Protein AF-A0A257NRJ2-F1 (afdb_monomer)

Solvent-accessible surface area (backbone atoms only — not comparable to full-atom values): 13329 Å² total; per-residue (Å²): 120,68,65,61,56,52,55,53,49,50,55,52,50,52,50,51,51,44,50,75,76,47,45,95,76,44,66,81,82,69,64,66,92,69,77,77,69,76,75,82,76,60,94,66,81,85,79,70,71,82,76,72,94,70,81,93,80,74,100,73,92,78,73,93,80,76,80,76,90,71,95,71,96,73,97,69,97,69,80,68,84,71,80,74,72,66,87,75,60,96,51,66,85,36,51,45,81,43,74,73,66,72,64,83,90,71,58,44,95,64,32,45,37,36,41,34,34,34,63,84,41,93,59,69,45,73,48,46,67,40,70,52,67,39,87,88,76,70,51,69,47,66,39,67,61,21,16,74,73,77,55,87,98,57,89,64,68,79,38,77,42,64,39,46,50,57,36,70,48,80,46,64,47,74,80,47,86,86,75,53,54,63,50,89,53,88,71,53,64,67,48,52,79,83,43,82,77,82,134

Radius of gyration: 27.99 Å; Cα contacts (8 Å, |Δi|>4): 176; chains: 1; bounding box: 45×58×94 Å

Secondary structure (DSSP, 8-state):
-HHHHHHHHHHHHHHHHHHHTTGGG-GGGT----PPPGGGG----TT--------S--S----TT---------------------SPPTTBTTEEEE---TTTTS-GGG-EEEEEE-TT-SS-EE-TT-EEE-TTT--EEE---BBSS--TTSPPPPB--EE-TT-EEEEESS--TTSS-B---TTGGGGGGTS----

Sequence (199 aa):
MHDAFFFIGIFVFIFLLWIATGGPAHPIAFSTPTLAQPGQLGGGSYLTLPRAPFTIGGGNVSLPGSSNGSASSGSSNTVAPSVSFGTPSPYRGLVSLSHYVSGAGGDPSQEEIDLRVNSDASAPVDLTGWTLESDVTGNAMVIPKGSETPTSGIVNSVADITLMPGESAMLISGRSPIGGSFRENKCIGYFSQFQKFTP

Structure (mmCIF, N/CA/C/O backbone):
data_AF-A0A257NRJ2-F1
#
_entry.id   AF-A0A257NRJ2-F1
#
loop_
_atom_site.group_PDB
_atom_site.id
_atom_site.type_symbol
_atom_site.label_atom_id
_atom_site.label_alt_id
_atom_site.label_comp_id
_atom_site.label_asym_id
_atom_site.label_entity_id
_atom_site.label_seq_id
_atom_site.pdbx_PDB_ins_code
_atom_site.Cartn_x
_atom_site.Cartn_y
_atom_site.Cartn_z
_atom_site.occupancy
_atom_site.B_iso_or_equiv
_atom_site.auth_seq_id
_atom_site.auth_comp_id
_atom_site.auth_asym_id
_atom_site.auth_atom_id
_atom_site.pdbx_PDB_model_num
ATOM 1 N N . MET A 1 1 ? -19.150 31.937 50.876 1.00 60.41 1 MET A N 1
ATOM 2 C CA . MET A 1 1 ? -18.339 33.059 50.342 1.00 60.41 1 MET A CA 1
ATOM 3 C C . MET A 1 1 ? -16.840 32.750 50.336 1.00 60.41 1 MET A C 1
ATOM 5 O O . MET A 1 1 ? -16.169 33.253 49.452 1.00 60.41 1 MET A O 1
ATOM 9 N N . HIS A 1 2 ? -16.305 31.923 51.248 1.00 69.50 2 HIS A N 1
ATOM 10 C CA . HIS A 1 2 ? -14.865 31.613 51.304 1.00 69.50 2 HIS A CA 1
ATOM 11 C C . HIS A 1 2 ? -14.323 30.783 50.125 1.00 69.50 2 HIS A C 1
ATOM 13 O O . HIS A 1 2 ? -13.216 31.059 49.673 1.00 69.50 2 HIS A O 1
ATOM 19 N N . ASP A 1 3 ? -15.115 29.875 49.549 1.00 75.06 3 ASP A N 1
ATOM 20 C CA . ASP A 1 3 ? -14.649 29.044 48.424 1.00 75.06 3 ASP A CA 1
ATOM 21 C C . ASP A 1 3 ? -14.396 29.850 47.143 1.00 75.06 3 ASP A C 1
ATOM 23 O O . ASP A 1 3 ? -13.437 29.597 46.420 1.00 75.06 3 ASP A O 1
ATOM 27 N N . ALA A 1 4 ? -15.196 30.889 46.884 1.00 80.88 4 ALA A N 1
ATOM 28 C CA . ALA A 1 4 ? -15.006 31.754 45.719 1.00 80.88 4 ALA A CA 1
ATOM 29 C C . ALA A 1 4 ? -13.670 32.519 45.780 1.00 80.88 4 ALA A C 1
ATOM 31 O O . ALA A 1 4 ? -12.981 32.646 44.769 1.00 80.88 4 ALA A O 1
ATOM 32 N N . PHE A 1 5 ? -13.265 32.972 46.972 1.00 85.88 5 PHE A N 1
ATOM 33 C CA . PHE A 1 5 ? -11.978 33.646 47.167 1.00 85.88 5 PHE A CA 1
ATOM 34 C C . PHE A 1 5 ? -10.788 32.697 46.998 1.00 85.88 5 PHE A C 1
ATOM 36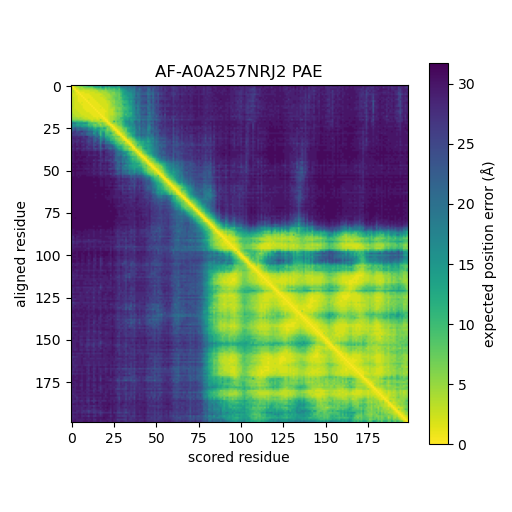 O O . PHE A 1 5 ? -9.742 33.123 46.514 1.00 85.88 5 PHE A O 1
ATOM 43 N N . PHE A 1 6 ? -10.953 31.414 47.329 1.00 87.88 6 PHE A N 1
ATOM 44 C CA . PHE A 1 6 ? -9.928 30.397 47.099 1.00 87.88 6 PHE A CA 1
ATOM 45 C C . PHE A 1 6 ? -9.675 30.166 45.601 1.00 87.88 6 PHE A C 1
ATOM 47 O O . PHE A 1 6 ? -8.529 30.222 45.155 1.00 87.88 6 PHE A O 1
ATOM 54 N N . PHE A 1 7 ? -10.735 29.996 44.802 1.00 89.12 7 PHE A N 1
ATOM 55 C CA . PHE A 1 7 ? -10.597 29.828 43.349 1.00 89.12 7 PHE A CA 1
ATOM 56 C C . PHE A 1 7 ? -10.002 31.065 42.672 1.00 89.12 7 PHE A C 1
ATOM 58 O O . PHE A 1 7 ? -9.108 30.939 41.837 1.00 89.12 7 PHE A O 1
ATOM 65 N N . ILE A 1 8 ? -10.438 32.262 43.069 1.00 91.56 8 ILE A N 1
ATOM 66 C CA . ILE A 1 8 ? -9.864 33.519 42.568 1.00 91.56 8 ILE A CA 1
ATOM 67 C C . ILE A 1 8 ? -8.375 33.612 42.930 1.00 91.56 8 ILE A C 1
ATOM 69 O O . ILE A 1 8 ? -7.563 33.977 42.081 1.00 91.56 8 ILE A O 1
ATOM 73 N N . GLY A 1 9 ? -7.996 33.211 44.147 1.00 93.31 9 GLY A N 1
ATOM 74 C CA . GLY A 1 9 ? -6.598 33.152 44.576 1.00 93.31 9 GLY A CA 1
ATOM 75 C C . GLY A 1 9 ? -5.740 32.225 43.710 1.00 93.31 9 GLY A C 1
ATOM 76 O O . GLY A 1 9 ? -4.641 32.611 43.315 1.00 93.31 9 GLY A O 1
ATOM 77 N N . ILE A 1 10 ? -6.252 31.044 43.346 1.00 93.94 10 ILE A N 1
ATOM 78 C CA . ILE A 1 10 ? -5.555 30.100 42.454 1.00 93.94 10 ILE A CA 1
ATOM 79 C C . ILE A 1 10 ? -5.341 30.699 41.061 1.00 93.94 10 ILE A C 1
ATOM 81 O O . ILE A 1 10 ? -4.234 30.622 40.530 1.00 93.94 10 ILE A O 1
ATOM 85 N N . PHE A 1 11 ? -6.366 31.318 40.470 1.00 92.62 11 PHE A N 1
ATOM 86 C CA . PHE A 1 11 ? -6.238 31.919 39.139 1.00 92.62 11 PHE A CA 1
ATOM 87 C C . PHE A 1 11 ? -5.228 33.068 39.120 1.00 92.62 11 PHE A C 1
ATOM 89 O O . PHE A 1 11 ? -4.410 33.151 38.204 1.00 92.62 11 PHE A O 1
ATOM 96 N N . VAL A 1 12 ? -5.230 33.914 40.154 1.00 93.75 12 VAL A N 1
ATOM 97 C CA . VAL A 1 12 ? -4.240 34.989 40.302 1.00 93.75 12 VAL A CA 1
ATOM 98 C C . VAL A 1 12 ? -2.835 34.413 40.485 1.00 93.75 12 VAL A C 1
ATOM 100 O O . VAL A 1 12 ? -1.893 34.892 39.858 1.00 93.75 12 VAL A O 1
ATOM 103 N N . PHE A 1 13 ? -2.681 33.355 41.283 1.00 93.81 13 PHE A N 1
ATOM 104 C CA . PHE A 1 13 ? -1.389 32.705 41.495 1.00 93.81 13 PHE A CA 1
ATOM 105 C C . PHE A 1 13 ? -0.816 32.105 40.203 1.00 93.81 13 PHE A C 1
ATOM 107 O O . PHE A 1 13 ? 0.344 32.351 39.876 1.00 93.81 13 PHE A O 1
ATOM 114 N N . ILE A 1 14 ? -1.630 31.381 39.428 1.00 91.00 14 ILE A N 1
ATOM 115 C CA . ILE A 1 14 ? -1.219 30.815 38.133 1.00 91.00 14 ILE A CA 1
ATOM 116 C C . ILE A 1 14 ? -0.864 31.928 37.141 1.00 91.00 14 ILE A C 1
ATOM 118 O O . ILE A 1 14 ? 0.134 31.819 36.433 1.00 91.00 14 ILE A O 1
ATOM 122 N N . PHE A 1 15 ? -1.631 33.021 37.115 1.00 87.69 15 PHE A N 1
ATOM 123 C CA . PHE A 1 15 ? -1.352 34.170 36.254 1.00 87.69 15 PHE A CA 1
ATOM 124 C C . PHE A 1 15 ? -0.018 34.849 36.599 1.00 87.69 15 PHE A C 1
ATOM 126 O O . PHE A 1 15 ? 0.767 35.167 35.706 1.00 87.69 15 PHE A O 1
ATOM 133 N N . LEU A 1 16 ? 0.291 35.011 37.888 1.00 90.88 16 LEU A N 1
ATOM 134 C CA . LEU A 1 16 ? 1.578 35.549 38.336 1.00 90.88 16 LEU A CA 1
ATOM 135 C C . LEU A 1 16 ? 2.741 34.602 38.026 1.00 90.88 16 LEU A C 1
ATOM 137 O O . LEU A 1 16 ? 3.802 35.059 37.605 1.00 90.88 16 LEU A O 1
ATOM 141 N N . LEU A 1 17 ? 2.541 33.291 38.179 1.00 88.31 17 LEU A N 1
ATOM 142 C CA . LEU A 1 17 ? 3.542 32.281 37.831 1.00 88.31 17 LEU A CA 1
ATOM 143 C C . LEU A 1 17 ? 3.803 32.267 36.316 1.00 88.31 17 LEU A C 1
ATOM 145 O O . LEU A 1 17 ? 4.953 32.185 35.887 1.00 88.31 17 LEU A O 1
ATOM 149 N N . TRP A 1 18 ? 2.762 32.445 35.501 1.00 83.56 18 TRP A N 1
ATOM 150 C CA . TRP A 1 18 ? 2.869 32.597 34.049 1.00 83.56 18 TRP A CA 1
ATOM 151 C C . TRP A 1 18 ? 3.636 33.869 33.646 1.00 83.56 18 TRP A C 1
ATOM 153 O O . TRP A 1 18 ? 4.509 33.807 32.783 1.00 83.56 18 TRP A O 1
ATOM 163 N N . ILE A 1 19 ? 3.403 35.007 34.313 1.00 84.38 19 ILE A N 1
ATOM 164 C CA . ILE A 1 19 ? 4.193 36.235 34.097 1.00 84.38 19 ILE A CA 1
ATOM 165 C C . ILE A 1 19 ? 5.660 36.020 34.496 1.00 84.38 19 ILE A C 1
ATOM 167 O O . ILE A 1 19 ? 6.559 36.362 33.729 1.00 84.38 19 ILE A O 1
ATOM 171 N N . ALA A 1 20 ? 5.915 35.422 35.663 1.00 82.94 20 ALA A N 1
ATOM 172 C CA . ALA A 1 20 ? 7.268 35.195 36.174 1.00 82.94 20 ALA A CA 1
ATOM 173 C C . ALA A 1 20 ? 8.080 34.208 35.318 1.00 82.94 20 ALA A C 1
ATOM 175 O O . ALA A 1 20 ? 9.300 34.323 35.232 1.00 82.94 20 ALA A O 1
ATOM 176 N N . THR A 1 21 ? 7.411 33.258 34.661 1.00 77.62 21 THR A N 1
ATOM 177 C CA . THR A 1 21 ? 8.043 32.273 33.768 1.00 77.62 21 THR A CA 1
ATOM 178 C C . THR A 1 21 ? 8.180 32.754 32.321 1.00 77.62 21 THR A C 1
ATOM 180 O O . THR A 1 21 ? 8.660 31.993 31.483 1.00 77.62 21 THR A O 1
ATOM 183 N N . GLY A 1 22 ? 7.833 34.014 32.020 1.00 70.50 22 GLY A N 1
ATOM 184 C CA . GLY A 1 22 ? 8.137 34.670 30.740 1.00 70.50 22 GLY A CA 1
ATOM 185 C C . GLY A 1 22 ? 6.943 35.285 30.001 1.00 70.50 22 GLY A C 1
ATOM 186 O O . GLY A 1 22 ? 7.141 35.918 28.964 1.00 70.50 22 GLY A O 1
ATOM 187 N N . GLY A 1 23 ? 5.721 35.148 30.524 1.00 71.81 23 G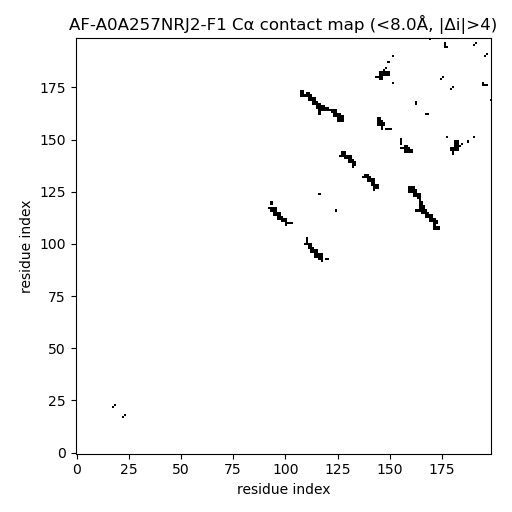LY A N 1
ATOM 188 C CA . GLY A 1 23 ? 4.532 35.865 30.053 1.00 71.81 23 GLY A CA 1
ATOM 189 C C . GLY A 1 23 ? 4.265 35.775 28.534 1.00 71.81 23 GLY A C 1
ATOM 190 O O . GLY A 1 23 ? 4.594 34.771 27.899 1.00 71.81 23 GLY A O 1
ATOM 191 N N . PRO A 1 24 ? 3.675 36.824 27.918 1.00 61.75 24 PRO A N 1
ATOM 192 C CA . PRO A 1 24 ? 3.315 36.850 26.493 1.00 61.75 24 PRO A CA 1
ATOM 193 C C . PRO A 1 24 ? 4.508 37.052 25.542 1.00 61.75 24 PRO A C 1
ATOM 195 O O . PRO A 1 24 ? 4.318 37.092 24.330 1.00 61.75 24 PRO A O 1
ATOM 198 N N . ALA A 1 25 ? 5.730 37.189 26.069 1.00 57.72 25 ALA A N 1
ATOM 199 C CA . ALA A 1 25 ? 6.950 37.368 25.281 1.00 57.72 25 ALA A CA 1
ATOM 200 C C . ALA A 1 25 ? 7.672 36.040 24.974 1.00 57.72 25 ALA A C 1
ATOM 202 O O . ALA A 1 25 ? 8.796 36.050 24.473 1.00 57.72 25 ALA A O 1
ATOM 203 N N . HIS A 1 26 ? 7.040 34.895 25.260 1.00 55.28 26 HIS A N 1
ATOM 204 C CA . HIS A 1 26 ? 7.567 33.574 24.919 1.00 55.28 26 HIS A CA 1
ATOM 205 C C . HIS A 1 26 ? 7.639 33.375 23.386 1.00 55.28 26 HIS A C 1
ATOM 207 O O . HIS A 1 26 ? 6.595 33.378 22.725 1.00 55.28 26 HIS A O 1
ATOM 213 N N . PRO A 1 27 ? 8.833 33.136 22.798 1.00 52.84 27 PRO A N 1
ATOM 214 C CA . PRO A 1 27 ? 9.020 32.948 21.349 1.00 52.84 27 PRO A CA 1
ATOM 215 C C . PRO A 1 27 ? 8.236 31.769 20.749 1.00 52.84 27 PRO A C 1
ATOM 217 O O . PRO A 1 27 ? 8.014 31.716 19.542 1.00 52.84 27 PRO A O 1
ATOM 220 N N . ILE A 1 28 ? 7.784 30.837 21.591 1.00 52.44 28 ILE A N 1
ATOM 221 C CA . ILE A 1 28 ? 6.986 29.661 21.212 1.00 52.44 28 ILE A CA 1
ATOM 222 C C . ILE A 1 28 ? 5.561 29.995 20.738 1.00 52.44 28 ILE A C 1
ATOM 224 O O . ILE A 1 28 ? 4.920 29.144 20.132 1.00 52.44 28 ILE A O 1
ATOM 228 N N . ALA A 1 29 ? 5.069 31.225 20.942 1.00 47.44 29 ALA A N 1
ATOM 229 C CA . ALA A 1 29 ? 3.809 31.683 20.341 1.00 47.44 29 ALA A CA 1
ATOM 230 C C . ALA A 1 29 ? 3.978 32.245 18.911 1.00 47.44 29 ALA A C 1
ATOM 232 O O . ALA A 1 29 ? 2.988 32.404 18.199 1.00 47.44 29 ALA A O 1
ATOM 233 N N . PHE A 1 30 ? 5.216 32.520 18.475 1.00 51.53 30 PHE A N 1
ATOM 234 C CA . PHE A 1 30 ? 5.529 33.061 17.142 1.00 51.53 30 PHE A CA 1
ATOM 235 C C . PHE A 1 30 ? 6.340 32.102 16.259 1.00 51.53 30 PHE A C 1
ATOM 237 O O . PHE A 1 30 ? 6.600 32.414 15.095 1.00 51.53 30 PHE A O 1
ATOM 244 N N . SER A 1 31 ? 6.696 30.915 16.757 1.00 49.50 31 SER A N 1
ATOM 245 C CA . SER A 1 31 ? 7.295 29.851 15.952 1.00 49.50 31 SER A CA 1
ATOM 246 C C . SER A 1 31 ? 6.230 29.164 15.094 1.00 49.50 31 SER A C 1
ATOM 248 O O . SER A 1 31 ? 5.768 28.061 15.385 1.00 49.50 31 SER A O 1
ATOM 250 N N . THR A 1 32 ? 5.834 29.831 14.014 1.00 52.16 32 THR A N 1
ATOM 251 C CA . THR A 1 32 ? 5.335 29.131 12.828 1.00 52.16 32 THR A CA 1
ATOM 252 C C . THR A 1 32 ? 6.449 28.209 12.311 1.00 52.16 32 THR A C 1
ATOM 254 O O . THR A 1 32 ? 7.623 28.569 12.432 1.00 52.16 32 THR A O 1
ATOM 257 N N . PRO A 1 33 ? 6.143 27.016 11.768 1.00 51.78 33 PRO A N 1
ATOM 258 C CA . PRO A 1 33 ? 7.151 26.173 11.137 1.00 51.78 33 PRO A CA 1
ATOM 259 C C . PRO A 1 33 ? 7.692 26.905 9.906 1.00 51.78 33 PRO A C 1
ATOM 261 O O . PRO A 1 33 ? 7.115 26.850 8.822 1.00 51.78 33 PRO A O 1
ATOM 264 N N . THR A 1 34 ? 8.785 27.642 10.077 1.00 55.06 34 THR A N 1
ATOM 265 C CA . THR A 1 34 ? 9.507 28.226 8.958 1.00 55.06 34 THR A CA 1
ATOM 266 C C . THR A 1 34 ? 10.412 27.133 8.408 1.00 55.06 34 THR A C 1
ATOM 268 O O . THR A 1 34 ? 11.304 26.628 9.091 1.00 55.06 34 THR A O 1
ATOM 271 N N . LEU A 1 35 ? 10.166 26.712 7.165 1.00 47.38 35 LEU A N 1
ATOM 272 C CA . LEU A 1 35 ? 11.209 26.020 6.419 1.00 47.38 35 LEU A CA 1
ATOM 273 C C . LEU A 1 35 ? 12.401 26.977 6.366 1.00 47.38 35 LEU A C 1
ATOM 275 O O . LEU A 1 35 ? 12.255 28.118 5.921 1.00 47.38 35 LEU A O 1
ATOM 279 N N . ALA A 1 36 ? 13.551 26.530 6.873 1.00 49.94 36 ALA A N 1
ATOM 280 C CA . ALA A 1 36 ? 14.784 27.297 6.822 1.00 49.94 36 ALA A CA 1
ATOM 281 C C . ALA A 1 36 ? 14.995 27.807 5.392 1.00 49.94 36 ALA A C 1
ATOM 283 O O . ALA A 1 36 ? 14.976 27.029 4.434 1.00 49.94 36 ALA A O 1
ATOM 284 N N . GLN A 1 37 ? 15.158 29.124 5.241 1.00 51.97 37 GLN A N 1
ATOM 285 C CA . GLN A 1 37 ? 15.490 29.685 3.942 1.00 51.97 37 GLN A CA 1
ATOM 286 C C . GLN A 1 37 ? 16.816 29.074 3.472 1.00 51.97 37 GLN A C 1
ATOM 288 O O . GLN A 1 37 ? 17.750 28.954 4.272 1.00 51.97 37 GLN A O 1
ATOM 293 N N . PRO A 1 38 ? 16.945 28.719 2.186 1.00 47.56 38 PRO A N 1
ATOM 294 C CA . PRO A 1 38 ? 18.025 27.845 1.730 1.00 47.56 38 PRO A CA 1
ATOM 295 C C . PRO A 1 38 ? 19.449 28.444 1.826 1.00 47.56 38 PRO A C 1
ATOM 297 O O . PRO A 1 38 ? 20.448 27.769 1.581 1.00 47.56 38 PRO A O 1
ATOM 300 N N . GLY A 1 39 ? 19.571 29.720 2.205 1.00 49.47 39 GLY A N 1
ATOM 301 C CA . GLY A 1 39 ? 20.829 30.467 2.204 1.00 49.47 39 GLY A CA 1
ATOM 302 C C . GLY A 1 39 ? 21.864 30.060 3.260 1.00 49.47 39 GLY A C 1
ATOM 303 O O . GLY A 1 39 ? 23.029 30.410 3.095 1.00 49.47 39 GLY A O 1
ATOM 304 N N . GLN A 1 40 ? 21.498 29.327 4.321 1.00 48.56 40 GLN A N 1
ATOM 305 C CA . GLN A 1 40 ? 22.445 28.963 5.394 1.00 48.56 40 GLN A CA 1
ATOM 306 C C . GLN A 1 40 ? 23.153 27.606 5.221 1.00 48.56 40 GLN A C 1
ATOM 308 O O . GLN A 1 40 ? 24.002 27.269 6.041 1.00 48.56 40 GLN A O 1
ATOM 313 N N . LEU A 1 41 ? 22.885 26.854 4.146 1.00 47.66 41 LEU A N 1
ATOM 314 C CA . LEU A 1 41 ? 23.525 25.550 3.876 1.00 47.66 41 LEU A CA 1
ATOM 315 C C . LEU A 1 41 ? 24.626 25.590 2.797 1.00 47.66 41 LEU A C 1
ATOM 317 O O . LEU A 1 41 ? 25.027 24.553 2.279 1.00 47.66 41 LEU A O 1
ATOM 321 N N . GLY A 1 42 ? 25.163 26.776 2.497 1.00 47.84 42 GLY A N 1
ATOM 322 C CA . GLY A 1 42 ? 26.198 26.952 1.476 1.00 47.84 42 GLY A CA 1
ATOM 323 C C . GLY A 1 42 ? 25.579 27.027 0.080 1.00 47.84 42 GLY A C 1
ATOM 324 O O . GLY A 1 42 ? 24.861 26.129 -0.349 1.00 47.84 42 GLY A O 1
ATOM 325 N N . GLY A 1 43 ? 25.804 28.148 -0.607 1.00 48.84 43 GLY A N 1
ATOM 326 C CA . GLY A 1 43 ? 25.142 28.510 -1.864 1.00 48.84 43 GLY A CA 1
ATOM 327 C C . GLY A 1 43 ? 25.375 27.522 -3.011 1.00 48.84 43 GLY A C 1
ATOM 328 O O . GLY A 1 43 ? 26.259 27.724 -3.838 1.00 48.84 43 GLY A O 1
ATOM 329 N N . GLY A 1 44 ? 24.545 26.483 -3.076 1.00 48.19 44 GLY A N 1
ATOM 330 C CA . GLY A 1 44 ? 24.446 25.537 -4.181 1.00 48.19 44 GLY A CA 1
ATOM 331 C C . GLY A 1 44 ? 23.162 25.749 -4.983 1.00 48.19 44 GLY A C 1
ATOM 332 O O . GLY A 1 44 ? 22.135 26.174 -4.466 1.00 48.19 44 GLY A O 1
ATOM 333 N N . SER A 1 45 ? 23.208 25.449 -6.274 1.00 51.59 45 SER A N 1
ATOM 334 C CA . SER A 1 45 ? 22.115 25.579 -7.244 1.00 51.59 45 SER A CA 1
ATOM 335 C C . SER A 1 45 ? 21.055 24.467 -7.124 1.00 51.59 45 SER A C 1
ATOM 337 O O . SER A 1 45 ? 20.726 23.803 -8.107 1.00 51.59 45 SER A O 1
ATOM 339 N N . TYR A 1 46 ? 20.508 24.241 -5.925 1.00 47.91 46 TYR A N 1
ATOM 340 C CA . TYR A 1 46 ? 19.526 23.174 -5.650 1.00 47.91 46 TYR A CA 1
ATOM 341 C C . TYR A 1 46 ? 18.088 23.503 -6.100 1.00 47.91 46 TYR A C 1
ATOM 343 O O . TYR A 1 46 ? 17.202 22.668 -5.964 1.00 47.91 46 TYR A O 1
ATOM 351 N N . LEU A 1 47 ? 17.842 24.683 -6.684 1.00 43.50 47 LEU A N 1
ATOM 352 C CA . LEU A 1 47 ? 16.564 25.040 -7.324 1.00 43.50 47 LEU A CA 1
ATOM 353 C C . LEU A 1 47 ? 16.721 25.319 -8.823 1.00 43.50 47 LEU A C 1
ATOM 355 O O . LEU A 1 47 ? 16.091 26.220 -9.377 1.00 43.50 47 LEU A O 1
ATOM 359 N N . THR A 1 48 ? 17.553 24.533 -9.506 1.00 45.66 48 THR A N 1
ATOM 360 C CA . THR A 1 48 ? 17.516 24.491 -10.972 1.00 45.66 48 THR A CA 1
ATOM 361 C C . THR A 1 48 ? 16.409 23.524 -11.382 1.00 45.66 48 THR A C 1
ATOM 363 O O . THR A 1 48 ? 16.648 22.346 -11.624 1.00 45.66 48 THR A O 1
ATOM 366 N N . LEU A 1 49 ? 15.168 24.012 -11.386 1.00 49.25 49 LEU A N 1
ATOM 367 C CA . LEU A 1 49 ? 14.037 23.266 -11.936 1.00 49.25 49 LEU A CA 1
ATOM 368 C C . LEU A 1 49 ? 14.298 23.040 -13.437 1.00 49.25 49 LEU A C 1
ATOM 370 O O . LEU A 1 49 ? 14.612 24.014 -14.135 1.00 49.25 49 LEU A O 1
ATOM 374 N N . PRO A 1 50 ? 14.177 21.806 -13.959 1.00 42.62 50 PRO A N 1
ATOM 375 C CA . PRO A 1 50 ? 14.283 21.558 -15.388 1.00 42.62 50 PRO A CA 1
ATOM 376 C C . PRO A 1 50 ? 13.248 22.417 -16.115 1.00 42.62 50 PRO A C 1
ATOM 378 O O . PRO A 1 50 ? 12.042 22.271 -15.914 1.00 42.62 50 PRO A O 1
ATOM 381 N N . ARG A 1 51 ? 13.705 23.347 -16.958 1.00 46.34 51 ARG A N 1
ATOM 382 C CA . ARG A 1 51 ? 12.812 24.022 -17.900 1.00 46.34 51 ARG A CA 1
ATOM 383 C C . ARG A 1 51 ? 12.428 22.998 -18.954 1.00 46.34 51 ARG A C 1
ATOM 385 O O . ARG A 1 51 ? 13.261 22.614 -19.771 1.00 46.34 51 ARG A O 1
ATOM 392 N N . ALA A 1 52 ? 11.179 22.551 -18.915 1.00 46.81 52 ALA A N 1
ATOM 393 C CA . ALA A 1 52 ? 10.630 21.727 -19.974 1.00 46.81 52 ALA A CA 1
ATOM 394 C C . ALA A 1 52 ? 10.728 22.485 -21.318 1.00 46.81 52 ALA A C 1
ATOM 396 O O . ALA A 1 52 ? 10.479 23.696 -21.350 1.00 46.81 52 ALA A O 1
ATOM 397 N N . PRO A 1 53 ? 11.110 21.825 -22.424 1.00 45.16 53 PRO A N 1
ATOM 398 C CA . PRO A 1 53 ? 11.336 22.475 -23.708 1.00 45.16 53 PRO A CA 1
ATOM 399 C C . PRO A 1 53 ? 9.999 22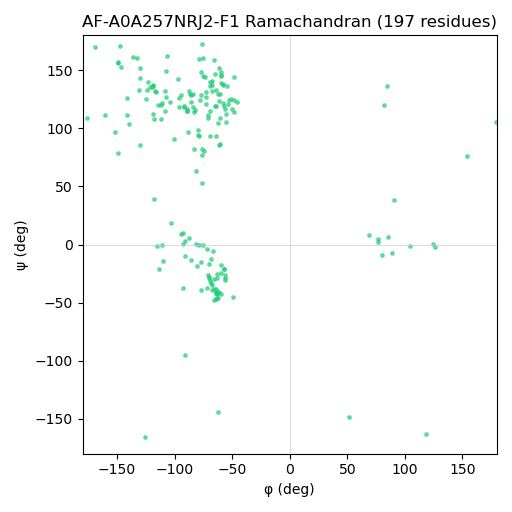.682 -24.428 1.00 45.16 53 PRO A C 1
ATOM 401 O O . PRO A 1 53 ? 9.754 22.098 -25.478 1.00 45.16 53 PRO A O 1
ATOM 404 N N . PHE A 1 54 ? 9.099 23.484 -23.863 1.00 51.34 54 PHE A N 1
ATOM 405 C CA . PHE A 1 54 ? 7.829 23.797 -24.512 1.00 51.34 54 PHE A CA 1
ATOM 406 C C . PHE A 1 54 ? 7.744 25.293 -24.771 1.00 51.34 54 PHE A C 1
ATOM 408 O O . PHE A 1 54 ? 7.679 26.113 -23.856 1.00 51.34 54 PHE A O 1
ATOM 415 N N . THR A 1 55 ? 7.775 25.637 -26.056 1.00 38.31 55 THR A N 1
ATOM 416 C CA . THR A 1 55 ? 7.484 26.984 -26.533 1.00 38.31 55 THR A CA 1
ATOM 417 C C . THR A 1 55 ? 5.977 27.218 -26.407 1.00 38.31 55 THR A C 1
ATOM 419 O O . THR A 1 55 ? 5.169 26.403 -26.854 1.00 38.31 55 THR A O 1
ATOM 422 N N . ILE A 1 56 ? 5.578 28.307 -25.753 1.00 43.25 56 ILE A N 1
ATOM 423 C CA . ILE A 1 56 ? 4.174 28.715 -25.658 1.00 43.25 56 ILE A CA 1
ATOM 424 C C . ILE A 1 56 ? 3.825 29.402 -26.981 1.00 43.25 56 ILE A C 1
ATOM 426 O O . ILE A 1 56 ? 4.170 30.562 -27.188 1.00 43.25 56 ILE A O 1
ATOM 430 N N . GLY A 1 57 ? 3.184 28.670 -27.894 1.00 42.50 57 GLY A N 1
ATOM 431 C CA . GLY A 1 57 ? 2.719 29.219 -29.170 1.00 42.50 57 GLY A CA 1
ATOM 432 C C . GLY A 1 57 ? 2.601 28.173 -30.274 1.00 42.50 57 GLY A C 1
ATOM 433 O O . GLY A 1 57 ? 3.441 28.114 -31.163 1.00 42.50 57 GLY A O 1
ATOM 434 N N . GLY A 1 58 ? 1.557 27.348 -30.227 1.00 36.28 58 GLY A N 1
ATOM 435 C CA . GLY A 1 58 ? 1.239 26.383 -31.281 1.00 36.28 58 GLY A CA 1
ATOM 436 C C . GLY A 1 58 ? 0.003 25.579 -30.903 1.00 36.28 58 GLY A C 1
ATOM 437 O O . GLY A 1 58 ? 0.045 24.767 -29.984 1.00 36.28 58 GLY A O 1
ATOM 438 N N . GLY A 1 59 ? -1.127 25.880 -31.542 1.00 44.34 59 GLY A N 1
ATOM 439 C CA . GLY A 1 59 ? -2.425 25.284 -31.243 1.00 44.34 59 GLY A CA 1
ATOM 440 C C . GLY A 1 59 ? -2.552 23.864 -31.781 1.00 44.34 59 GLY A C 1
ATOM 441 O O . GLY A 1 59 ? -3.131 23.674 -32.842 1.00 44.34 59 GLY A O 1
ATOM 442 N N . ASN A 1 60 ? -2.035 22.882 -31.043 1.00 42.47 60 ASN A N 1
ATOM 443 C CA . ASN A 1 60 ? -2.377 21.465 -31.169 1.00 42.47 60 ASN A CA 1
ATOM 444 C C . ASN A 1 60 ? -1.656 20.649 -30.086 1.00 42.47 60 ASN A C 1
ATOM 446 O O . ASN A 1 60 ? -0.447 20.446 -30.129 1.00 42.47 60 ASN A O 1
ATOM 450 N N . VAL A 1 6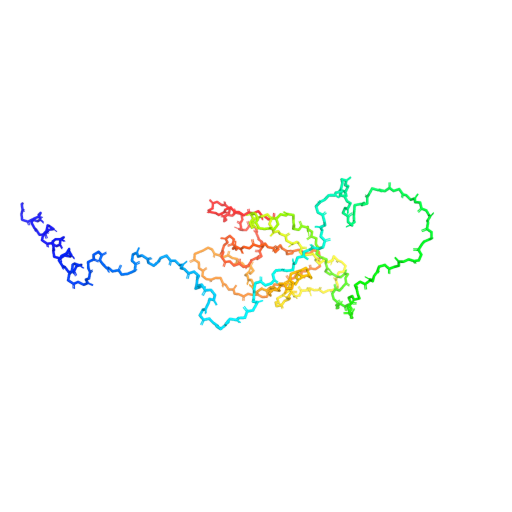1 ? -2.431 20.160 -29.117 1.00 46.97 61 VAL A N 1
ATOM 451 C CA . VAL A 1 61 ? -1.971 19.226 -28.085 1.00 46.97 61 VAL A CA 1
ATOM 452 C C . VAL A 1 61 ? -2.176 17.808 -28.611 1.00 46.97 61 VAL A C 1
ATOM 454 O O . VAL A 1 61 ? -3.310 17.378 -28.803 1.00 46.97 61 VAL A O 1
ATOM 457 N N . SER A 1 62 ? -1.091 17.072 -28.831 1.00 48.56 62 SER A N 1
ATOM 458 C CA . SER A 1 62 ? -1.134 15.626 -29.066 1.00 48.56 62 SER A CA 1
ATOM 459 C C . SER A 1 62 ? -0.360 14.921 -27.957 1.00 48.56 62 SER A C 1
ATOM 461 O O . SER A 1 62 ? 0.866 15.010 -27.907 1.00 48.56 62 SER A O 1
ATOM 463 N N . LEU A 1 63 ? -1.082 14.241 -27.061 1.00 44.66 63 LEU A N 1
ATOM 464 C CA . LEU A 1 63 ? -0.484 13.349 -26.069 1.00 44.66 63 LEU A CA 1
ATOM 465 C C . LEU A 1 63 ? 0.093 12.110 -26.776 1.00 44.66 63 LEU A C 1
ATOM 467 O O . LEU A 1 63 ? -0.595 11.529 -27.624 1.00 44.66 63 LEU A O 1
ATOM 471 N N . PRO A 1 64 ? 1.299 11.645 -26.412 1.00 41.03 64 PRO A N 1
ATOM 472 C CA . PRO A 1 64 ? 1.777 10.346 -26.854 1.00 41.03 64 PRO A CA 1
ATOM 473 C C . PRO A 1 64 ? 0.960 9.266 -26.129 1.00 41.03 64 PRO A C 1
ATOM 475 O O . PRO A 1 64 ? 1.056 9.127 -24.915 1.00 41.03 64 PRO A O 1
ATOM 478 N N . GLY A 1 65 ? 0.119 8.537 -26.872 1.00 47.34 65 GLY A N 1
ATOM 479 C CA . GLY A 1 65 ? -0.646 7.395 -26.349 1.00 47.34 65 GLY A CA 1
ATOM 480 C C . GLY A 1 65 ? -2.169 7.438 -26.518 1.00 47.34 65 GLY A C 1
ATOM 481 O O . GLY A 1 65 ? -2.828 6.483 -26.121 1.00 47.34 65 GLY A O 1
ATOM 482 N N . SER A 1 66 ? -2.759 8.475 -27.125 1.00 41.19 66 SER A N 1
ATOM 483 C CA . SER A 1 66 ? -4.203 8.458 -27.420 1.00 41.19 66 SER A CA 1
ATOM 484 C C . SER A 1 66 ? -4.493 7.627 -28.674 1.00 41.19 66 SER A C 1
ATOM 486 O O . SER A 1 66 ? -4.396 8.108 -29.804 1.00 41.19 66 SER A O 1
ATOM 488 N N . SER A 1 67 ? -4.812 6.347 -28.483 1.00 41.56 67 SER A N 1
ATOM 489 C CA . SER A 1 67 ? -5.285 5.468 -29.548 1.00 41.56 67 SER A CA 1
ATOM 490 C C . SER A 1 67 ? -6.768 5.725 -29.832 1.00 41.56 67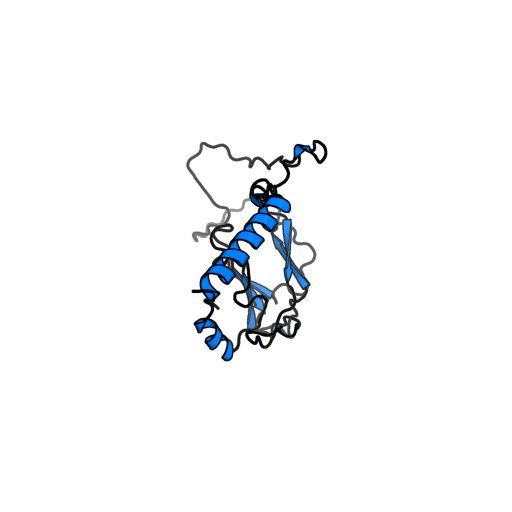 SER A C 1
ATOM 492 O O . SER A 1 67 ? -7.634 5.094 -29.229 1.00 41.56 67 SER A O 1
ATOM 494 N N . ASN A 1 68 ? -7.074 6.588 -30.801 1.00 41.81 68 ASN A N 1
ATOM 495 C CA . ASN A 1 68 ? -8.282 6.383 -31.596 1.00 41.81 68 ASN A CA 1
ATOM 496 C C . ASN A 1 68 ? -7.933 5.376 -32.688 1.00 41.81 68 ASN A C 1
ATOM 498 O O . ASN A 1 68 ? -7.080 5.630 -33.539 1.00 41.81 68 ASN A O 1
ATOM 502 N N . GLY A 1 69 ? -8.558 4.203 -32.609 1.00 48.47 69 GLY A N 1
ATOM 503 C CA . GLY A 1 69 ? -8.360 3.122 -33.559 1.00 48.47 69 GLY A CA 1
ATOM 504 C C . GLY A 1 69 ? -8.584 3.593 -34.991 1.00 48.47 69 GLY A C 1
ATOM 505 O O . GLY A 1 69 ? -9.666 4.051 -35.345 1.00 48.47 69 GLY A O 1
ATOM 506 N N . SER A 1 70 ? -7.554 3.455 -35.816 1.00 33.59 70 SER A N 1
ATOM 507 C CA . SER A 1 70 ? -7.653 3.325 -37.267 1.00 33.59 70 SER A CA 1
ATOM 508 C C . SER A 1 70 ? -6.353 2.704 -37.755 1.00 33.59 70 SER A C 1
ATOM 510 O O . SER A 1 70 ? -5.279 3.289 -37.650 1.00 33.59 70 SER A O 1
ATOM 512 N N . ALA A 1 71 ? -6.456 1.465 -38.226 1.00 44.91 71 ALA A N 1
ATOM 513 C CA . ALA A 1 71 ? -5.363 0.768 -38.871 1.00 44.91 71 ALA A CA 1
ATOM 514 C C . ALA A 1 71 ? -4.996 1.499 -40.169 1.00 44.91 71 ALA A C 1
ATOM 516 O O . ALA A 1 71 ? -5.809 1.586 -41.087 1.00 44.91 71 ALA A O 1
ATOM 517 N N . SER A 1 72 ? -3.758 1.977 -40.270 1.00 32.00 72 SER A N 1
ATOM 518 C CA . SER A 1 72 ? -3.145 2.275 -41.560 1.00 32.00 72 SER A CA 1
ATOM 519 C C . SER A 1 72 ? -1.678 1.873 -41.534 1.00 32.00 72 SER A C 1
ATOM 521 O O . SER A 1 72 ? -0.854 2.456 -40.832 1.00 32.00 72 SER A O 1
ATOM 523 N N . SER A 1 73 ? -1.389 0.838 -42.312 1.00 45.84 73 SER A N 1
ATOM 524 C CA . SER A 1 73 ? -0.073 0.374 -42.725 1.00 45.84 73 SER A CA 1
ATOM 525 C C . SER A 1 73 ? 0.789 1.528 -43.243 1.00 45.84 73 SER A C 1
ATOM 527 O O . SER A 1 73 ? 0.504 2.093 -44.297 1.00 45.84 73 SER A O 1
ATOM 529 N N . GLY A 1 74 ? 1.860 1.843 -42.518 1.00 32.22 74 GLY A N 1
ATOM 530 C CA . GLY A 1 74 ? 2.855 2.833 -42.910 1.00 32.22 74 GLY A CA 1
ATOM 531 C C . GLY A 1 74 ? 4.203 2.484 -42.297 1.00 32.22 74 GLY A C 1
ATOM 532 O O . GLY A 1 74 ? 4.461 2.774 -41.134 1.00 32.22 74 GLY A O 1
ATOM 533 N N . SER A 1 75 ? 5.046 1.821 -43.084 1.00 47.31 75 SER A N 1
ATOM 534 C CA . SER A 1 75 ? 6.449 1.566 -42.768 1.00 47.31 75 SER A CA 1
ATOM 535 C C . SER A 1 75 ? 7.189 2.896 -42.595 1.00 47.31 75 SER A C 1
ATOM 537 O O . SER A 1 75 ? 7.450 3.582 -43.579 1.00 47.31 75 SER A O 1
ATOM 539 N N . SER A 1 76 ? 7.557 3.241 -41.361 1.00 35.22 76 SER A N 1
ATOM 540 C CA . SER A 1 76 ? 8.562 4.266 -41.076 1.00 35.22 76 SER A CA 1
ATOM 541 C C . SER A 1 76 ? 9.442 3.801 -39.921 1.00 35.22 76 SER A C 1
ATOM 543 O O . SER A 1 76 ? 9.044 3.805 -38.757 1.00 35.22 76 SER A O 1
ATOM 545 N N . ASN A 1 77 ? 10.647 3.366 -40.283 1.00 43.09 77 ASN A N 1
ATOM 546 C CA . ASN A 1 77 ? 11.757 3.065 -39.390 1.00 43.09 77 ASN A CA 1
ATOM 547 C C . ASN A 1 77 ? 12.185 4.323 -38.621 1.00 43.09 77 ASN A C 1
ATOM 549 O O . ASN A 1 77 ? 13.130 4.992 -39.021 1.00 43.09 77 ASN A O 1
ATOM 553 N N . THR A 1 78 ? 11.538 4.616 -37.499 1.00 36.22 78 THR A N 1
ATOM 554 C CA . THR A 1 78 ? 12.129 5.393 -36.399 1.00 36.22 78 THR A CA 1
ATOM 555 C C . THR A 1 78 ? 11.503 4.909 -35.100 1.00 36.22 78 THR A C 1
ATOM 557 O O . THR A 1 78 ? 10.573 5.509 -34.563 1.00 36.22 78 THR A O 1
ATOM 560 N N . VAL A 1 79 ? 11.993 3.762 -34.635 1.00 40.06 79 VAL A N 1
ATOM 561 C CA . VAL A 1 79 ? 11.740 3.247 -33.291 1.00 40.06 79 VAL A CA 1
ATOM 562 C C . VAL A 1 79 ? 12.331 4.276 -32.325 1.00 40.06 79 VAL A C 1
ATOM 564 O O . VAL A 1 79 ? 13.550 4.399 -32.217 1.00 40.06 79 VAL A O 1
ATOM 567 N N . ALA A 1 80 ? 11.467 5.069 -31.683 1.00 44.62 80 ALA A N 1
ATOM 568 C CA . ALA A 1 80 ? 11.826 5.806 -30.473 1.00 44.62 80 ALA A CA 1
ATOM 569 C C . ALA A 1 80 ? 12.524 4.830 -29.514 1.00 44.62 80 ALA A C 1
ATOM 571 O O . ALA A 1 80 ? 12.138 3.657 -29.513 1.00 44.62 80 ALA A O 1
ATOM 572 N N . PRO A 1 81 ? 13.544 5.251 -28.742 1.00 40.59 81 PRO A N 1
ATOM 573 C CA . PRO A 1 81 ? 14.292 4.324 -27.912 1.00 40.59 81 PRO A CA 1
ATOM 574 C C . PRO A 1 81 ? 13.294 3.602 -27.014 1.00 40.59 81 PRO A C 1
ATOM 576 O O . PRO A 1 81 ? 12.641 4.212 -26.169 1.00 40.59 81 PRO A O 1
ATOM 579 N N . SER A 1 82 ? 13.137 2.301 -27.255 1.00 42.16 82 SER A N 1
ATOM 580 C CA . SER A 1 82 ? 12.521 1.403 -26.301 1.00 42.16 82 SER A CA 1
ATOM 581 C C . SER A 1 82 ? 13.243 1.668 -24.993 1.00 42.16 82 SER A C 1
ATOM 583 O O . SER A 1 82 ? 14.464 1.486 -24.939 1.00 42.16 82 SER A O 1
ATOM 585 N N . VAL A 1 83 ? 12.529 2.147 -23.977 1.00 48.06 83 VAL A N 1
ATOM 586 C CA . VAL A 1 83 ? 13.060 2.152 -22.619 1.00 48.06 83 VAL A CA 1
ATOM 587 C C . VAL A 1 83 ? 13.433 0.701 -22.364 1.00 48.06 83 VAL A C 1
ATOM 589 O O . VAL A 1 83 ? 12.568 -0.174 -22.306 1.00 48.06 83 VAL A O 1
ATOM 592 N N . SER A 1 84 ? 14.733 0.414 -22.393 1.00 46.69 84 SER A N 1
ATOM 593 C CA . SER A 1 84 ? 15.238 -0.924 -22.159 1.00 46.69 84 SER A CA 1
ATOM 594 C C . SER A 1 84 ? 15.106 -1.138 -20.665 1.00 46.69 84 SER A C 1
ATOM 596 O O . SER A 1 84 ? 16.073 -0.971 -19.926 1.00 46.69 84 SER A O 1
ATOM 598 N N . PHE A 1 85 ? 13.896 -1.484 -20.218 1.00 55.78 85 PHE A N 1
ATOM 599 C CA . PHE A 1 85 ? 13.730 -2.208 -18.969 1.00 55.78 85 PHE A CA 1
ATOM 600 C C . PHE A 1 85 ? 14.773 -3.323 -19.025 1.00 55.78 85 PHE A C 1
ATOM 602 O O . PHE A 1 85 ? 14.852 -4.016 -20.041 1.00 55.78 85 PHE A O 1
ATOM 609 N N . GLY A 1 86 ? 15.667 -3.377 -18.038 1.00 64.00 86 GLY A N 1
ATOM 610 C CA . GLY A 1 86 ? 16.775 -4.328 -18.022 1.00 64.00 86 GLY A CA 1
ATOM 611 C C . GLY A 1 86 ? 16.275 -5.773 -17.979 1.00 64.00 86 GLY A C 1
ATOM 612 O O . GLY A 1 86 ? 15.249 -6.132 -18.552 1.00 64.00 86 GLY A O 1
ATOM 613 N N . THR A 1 87 ? 16.973 -6.649 -17.268 1.00 68.50 87 THR A N 1
ATOM 614 C CA . THR A 1 87 ? 16.450 -8.003 -17.066 1.00 68.50 87 THR A CA 1
ATOM 615 C C . THR A 1 87 ? 15.069 -7.914 -16.399 1.00 68.50 87 THR A C 1
ATOM 617 O O . THR A 1 87 ? 14.969 -7.344 -15.310 1.00 68.50 87 THR A O 1
ATOM 620 N N . PRO A 1 88 ? 13.995 -8.414 -17.041 1.00 69.31 88 PRO A N 1
ATOM 621 C CA . PRO A 1 88 ? 12.657 -8.323 -16.480 1.00 69.31 88 PRO A CA 1
ATOM 622 C C . PRO A 1 88 ? 12.588 -9.028 -15.125 1.00 69.31 88 PRO A C 1
ATOM 624 O O . PRO A 1 88 ? 13.257 -10.041 -14.910 1.00 69.31 88 PRO A O 1
ATOM 627 N N . SER A 1 89 ? 11.775 -8.491 -14.213 1.00 75.94 89 SER A N 1
ATOM 628 C CA . SER A 1 89 ? 11.620 -9.084 -12.886 1.00 75.94 89 SER A CA 1
ATOM 629 C C . SER A 1 89 ? 11.054 -10.509 -12.986 1.00 75.94 89 SER A C 1
ATOM 631 O O . SER A 1 89 ? 10.278 -10.801 -13.904 1.00 75.94 89 SER A O 1
ATOM 633 N N . PRO A 1 90 ? 11.368 -11.397 -12.024 1.00 82.00 90 PRO A N 1
ATOM 634 C CA . PRO A 1 90 ? 10.764 -12.730 -11.949 1.00 82.00 90 PRO A CA 1
ATOM 635 C C . PRO A 1 90 ? 9.229 -12.705 -11.867 1.00 82.00 90 PRO A C 1
ATOM 637 O O . PRO A 1 90 ? 8.575 -13.684 -12.207 1.00 82.00 90 PRO A O 1
ATOM 640 N N . TYR A 1 91 ? 8.657 -11.575 -11.441 1.00 83.12 91 TYR A N 1
ATOM 641 C CA . TYR A 1 91 ? 7.217 -11.357 -11.305 1.00 83.12 91 TYR A CA 1
ATOM 642 C C . TYR A 1 91 ? 6.562 -10.772 -12.565 1.00 83.12 91 TYR A C 1
ATOM 644 O O . TYR A 1 91 ? 5.361 -10.489 -12.566 1.00 83.12 91 TYR A O 1
ATOM 652 N N . ARG A 1 92 ? 7.317 -10.583 -13.656 1.00 81.50 92 ARG A N 1
ATOM 653 C CA . ARG A 1 92 ? 6.779 -10.043 -14.908 1.00 81.50 92 ARG A CA 1
ATOM 654 C C . ARG A 1 92 ? 5.691 -10.958 -15.469 1.00 81.50 92 ARG A C 1
ATOM 656 O O . ARG A 1 92 ? 5.932 -12.127 -15.742 1.00 81.50 92 ARG A O 1
ATOM 663 N N . GLY A 1 93 ? 4.503 -10.395 -15.688 1.00 79.75 93 GLY A N 1
ATOM 664 C CA . GLY A 1 93 ? 3.331 -11.136 -16.171 1.00 79.75 93 GLY A CA 1
ATOM 665 C C . GLY A 1 93 ? 2.592 -11.926 -15.083 1.00 79.75 93 GLY A C 1
ATOM 666 O O . GLY A 1 93 ? 1.488 -12.402 -15.338 1.00 79.75 93 GLY A O 1
ATOM 667 N N . LEU A 1 94 ? 3.163 -12.020 -13.876 1.00 85.38 94 LEU A N 1
ATOM 668 C CA . LEU A 1 94 ? 2.502 -12.562 -12.688 1.00 85.38 94 LEU A CA 1
ATOM 669 C C . LEU A 1 94 ? 1.837 -11.460 -11.868 1.00 85.38 94 LEU A C 1
ATOM 671 O O . LEU A 1 94 ? 0.751 -11.675 -11.350 1.00 85.38 94 LEU A O 1
ATOM 675 N N . VAL A 1 95 ? 2.464 -10.287 -11.769 1.00 88.06 95 VAL A N 1
ATOM 676 C CA . VAL A 1 95 ? 1.889 -9.115 -11.100 1.00 88.06 95 VAL A CA 1
ATOM 677 C C . VAL A 1 95 ? 1.701 -7.996 -12.110 1.00 88.06 95 VAL A C 1
ATOM 679 O O . VAL A 1 95 ? 2.607 -7.683 -12.886 1.00 88.06 95 VAL A O 1
ATOM 682 N N . SER A 1 96 ? 0.515 -7.398 -12.101 1.00 87.50 96 SER A N 1
ATOM 683 C CA . SER A 1 96 ? 0.174 -6.230 -12.906 1.00 87.50 96 SER A CA 1
ATOM 684 C C . SER A 1 96 ? -0.194 -5.067 -12.000 1.00 87.50 96 SER A C 1
ATOM 686 O O . SER A 1 96 ? -0.959 -5.251 -11.055 1.00 87.50 96 SER A O 1
ATOM 688 N N . LEU A 1 97 ? 0.301 -3.876 -12.331 1.00 84.62 97 LEU A N 1
ATOM 689 C CA . LEU A 1 97 ? -0.279 -2.638 -11.830 1.00 84.62 97 LEU A CA 1
ATOM 690 C C . LEU A 1 97 ? -1.432 -2.242 -12.749 1.00 84.62 97 LEU A C 1
ATOM 692 O O . LEU A 1 97 ? -1.244 -2.074 -13.956 1.00 84.62 97 LEU A O 1
ATOM 696 N N . SER A 1 98 ? -2.612 -2.105 -12.168 1.00 70.06 98 SER A N 1
ATOM 697 C CA . SER A 1 98 ? -3.757 -1.431 -12.759 1.00 70.06 98 SER A CA 1
ATOM 698 C C . SER A 1 98 ? -3.955 -0.085 -12.065 1.00 70.06 98 SER A C 1
ATOM 700 O O . SER A 1 98 ? -3.447 0.14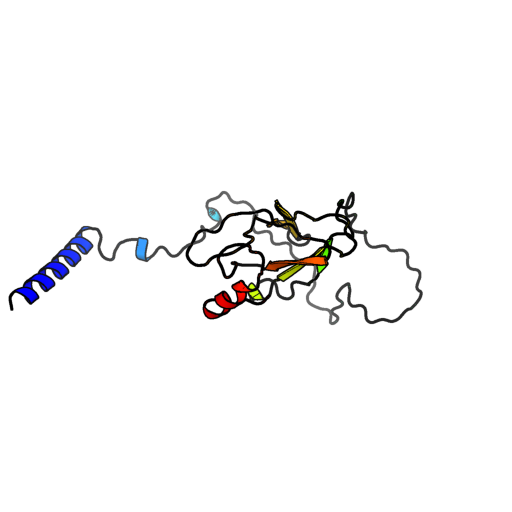5 -10.973 1.00 70.06 98 SER A O 1
ATOM 702 N N . HIS A 1 99 ? -4.703 0.796 -12.722 1.00 64.94 99 HIS A N 1
ATOM 703 C CA . HIS A 1 99 ? -4.975 2.171 -12.311 1.00 64.94 99 HIS A CA 1
ATOM 704 C C . HIS A 1 99 ? -3.918 3.216 -12.714 1.00 64.94 99 HIS A C 1
ATOM 706 O O . HIS A 1 99 ? -2.707 3.003 -12.675 1.00 64.94 99 HIS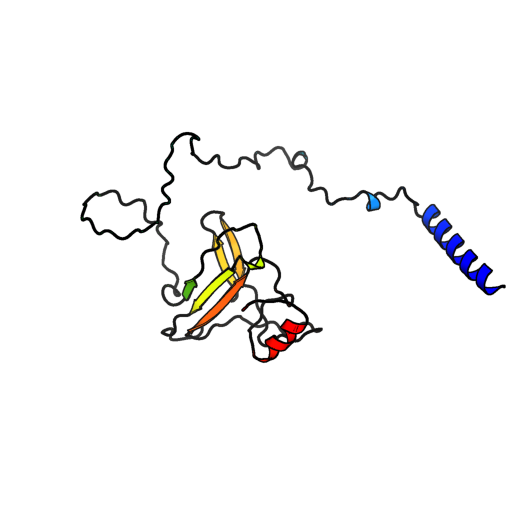 A O 1
ATOM 712 N N . TYR A 1 100 ? -4.427 4.358 -13.182 1.00 53.28 100 TYR A N 1
ATOM 713 C CA . TYR A 1 100 ? -3.657 5.530 -13.587 1.00 53.28 100 TYR A CA 1
ATOM 714 C C . TYR A 1 100 ? -3.936 6.617 -12.556 1.00 53.28 100 TYR A C 1
ATOM 716 O O . TYR A 1 100 ? -5.091 6.997 -12.369 1.00 53.28 100 TYR A O 1
ATOM 724 N N . VAL A 1 101 ? -2.896 7.123 -11.894 1.00 56.91 101 VAL A N 1
ATOM 725 C CA . VAL A 1 101 ? -3.035 8.240 -10.955 1.00 56.91 101 VAL A CA 1
ATOM 726 C C . VAL A 1 101 ? -3.362 9.501 -11.762 1.00 56.91 101 VAL A C 1
ATOM 728 O O . VAL A 1 101 ? -2.474 10.166 -12.295 1.00 56.91 101 VAL A O 1
ATOM 731 N N . SER A 1 102 ? -4.648 9.822 -11.919 1.00 44.78 102 SER A N 1
ATOM 732 C CA . SER A 1 102 ? -5.080 11.067 -12.554 1.00 44.78 102 SER A CA 1
ATOM 733 C C . SER A 1 102 ? -5.208 12.165 -11.500 1.00 44.78 102 SER A C 1
ATOM 735 O O . SER A 1 102 ? -6.077 12.086 -10.640 1.00 44.78 102 SER A O 1
ATOM 737 N N . GLY A 1 103 ? -4.375 13.207 -11.583 1.00 50.06 103 GLY A N 1
ATOM 738 C CA . GLY A 1 103 ? -4.469 14.366 -10.685 1.00 50.06 103 GLY A CA 1
ATOM 739 C C . GLY A 1 103 ? -3.643 14.266 -9.400 1.00 50.06 103 GLY A C 1
ATOM 740 O O . GLY A 1 103 ? -4.094 14.739 -8.360 1.00 50.06 103 GLY A O 1
ATOM 741 N N . ALA A 1 104 ? -2.435 13.697 -9.485 1.00 55.50 104 ALA A N 1
ATOM 742 C CA . ALA A 1 104 ? -1.473 13.692 -8.383 1.00 55.50 104 ALA A CA 1
ATOM 743 C C . ALA A 1 104 ? -1.261 15.113 -7.804 1.00 55.50 104 ALA A C 1
ATOM 745 O O . ALA A 1 104 ? -0.934 16.047 -8.542 1.00 55.50 104 ALA A O 1
ATOM 746 N N . GLY A 1 105 ? -1.449 15.273 -6.493 1.00 56.31 105 GLY A N 1
ATOM 747 C CA . GLY A 1 105 ? -1.373 16.524 -5.735 1.00 56.31 105 GLY A CA 1
ATOM 748 C C . GLY A 1 105 ? -2.722 17.122 -5.310 1.00 56.31 105 GLY A C 1
ATOM 749 O O . GLY A 1 105 ? -2.725 18.176 -4.673 1.00 56.31 105 GLY A O 1
ATOM 750 N N . GLY A 1 106 ? -3.847 16.495 -5.671 1.00 68.12 106 GLY A N 1
ATOM 751 C CA . GLY A 1 106 ? -5.197 16.954 -5.330 1.00 68.12 106 GLY A CA 1
ATOM 752 C C . GLY A 1 106 ? -5.718 16.368 -4.016 1.00 68.12 106 GLY A C 1
ATOM 753 O O . GLY A 1 106 ? -5.484 16.918 -2.940 1.00 68.12 106 GLY A O 1
ATOM 754 N N . ASP A 1 107 ? -6.469 15.272 -4.124 1.00 67.25 107 ASP A N 1
ATOM 755 C CA . ASP A 1 107 ? -6.985 14.512 -2.985 1.00 67.25 107 ASP A CA 1
ATOM 756 C C . ASP A 1 107 ? -6.228 13.176 -2.890 1.00 67.25 107 ASP A C 1
ATOM 758 O O . ASP A 1 107 ? -6.377 12.344 -3.789 1.00 67.25 107 ASP A O 1
ATOM 762 N N . PRO A 1 108 ? -5.447 12.937 -1.821 1.00 69.00 108 PRO A N 1
ATOM 763 C CA . PRO A 1 108 ? -4.711 11.685 -1.641 1.00 69.00 108 PRO A CA 1
ATOM 764 C C . PRO A 1 108 ? -5.624 10.447 -1.671 1.00 69.00 108 PRO A C 1
ATOM 766 O O . PRO A 1 108 ? -5.224 9.380 -2.121 1.00 69.00 108 PRO A O 1
ATOM 769 N N . SER A 1 109 ? -6.895 10.590 -1.272 1.00 65.31 109 SER A N 1
ATOM 770 C CA . SER A 1 109 ? -7.877 9.496 -1.310 1.00 65.31 109 SER A CA 1
ATOM 771 C C . SER A 1 109 ? -8.350 9.112 -2.718 1.00 65.31 109 SER A C 1
ATOM 773 O O . SER A 1 109 ? -9.145 8.189 -2.865 1.00 65.31 109 SER A O 1
ATOM 775 N N . GLN A 1 110 ? -7.910 9.833 -3.750 1.00 68.81 110 GLN A N 1
ATOM 776 C CA . GLN A 1 110 ? -8.159 9.528 -5.164 1.00 68.81 110 GLN A CA 1
ATOM 777 C C . GLN A 1 110 ? -6.879 9.080 -5.888 1.00 68.81 110 GLN A C 1
ATOM 779 O O . GLN A 1 110 ? -6.900 8.796 -7.086 1.00 68.81 110 GLN A O 1
ATOM 784 N N . GLU A 1 111 ? -5.754 9.035 -5.174 1.00 76.00 111 GLU A N 1
ATOM 785 C CA . GLU A 1 111 ? -4.464 8.615 -5.699 1.00 76.00 111 GLU A CA 1
ATOM 786 C C . GLU A 1 111 ? -4.194 7.177 -5.286 1.00 76.00 111 GLU A C 1
ATOM 788 O O . GLU A 1 111 ? -3.618 6.901 -4.234 1.00 76.00 111 GLU A O 1
ATOM 793 N N . GLU A 1 112 ? -4.621 6.263 -6.144 1.00 80.50 112 GLU A N 1
ATOM 794 C CA . GLU A 1 112 ? -4.598 4.840 -5.864 1.00 80.50 112 GLU A CA 1
ATOM 795 C C . GLU A 1 112 ? -3.961 4.054 -7.007 1.00 80.50 112 GLU A C 1
ATOM 797 O O . GLU A 1 112 ? -4.123 4.382 -8.189 1.00 80.50 112 GLU A O 1
ATOM 802 N N . ILE A 1 113 ? -3.221 3.016 -6.629 1.00 83.50 113 ILE A N 1
ATOM 803 C CA . ILE A 1 113 ? -2.622 2.035 -7.521 1.00 83.50 113 ILE A CA 1
ATOM 804 C C . ILE A 1 113 ? -3.088 0.650 -7.084 1.00 83.50 113 ILE A C 1
ATOM 806 O O . ILE A 1 113 ? -2.850 0.234 -5.950 1.00 83.50 113 ILE A O 1
ATOM 810 N N . ASP A 1 114 ? -3.662 -0.093 -8.020 1.00 87.19 114 ASP A N 1
ATOM 811 C CA . ASP A 1 114 ? -4.049 -1.478 -7.808 1.00 87.19 114 ASP A CA 1
ATOM 812 C C . ASP A 1 114 ? -2.913 -2.408 -8.221 1.00 87.19 114 ASP A C 1
ATOM 814 O O . ASP A 1 114 ? -2.543 -2.480 -9.394 1.00 87.19 114 ASP A O 1
ATOM 818 N N . LEU A 1 115 ? -2.383 -3.184 -7.281 1.00 89.38 115 LEU A N 1
ATOM 819 C CA . LEU A 1 115 ? -1.518 -4.317 -7.585 1.00 89.38 115 LEU A CA 1
ATOM 820 C C . LEU A 1 115 ? -2.338 -5.593 -7.605 1.00 89.38 115 LEU A C 1
ATOM 822 O O . LEU A 1 115 ? -2.878 -6.006 -6.586 1.00 89.38 115 LEU A O 1
ATOM 826 N N . ARG A 1 116 ? -2.379 -6.267 -8.752 1.00 91.12 116 ARG A N 1
ATOM 827 C CA . ARG A 1 116 ? -3.101 -7.529 -8.912 1.00 91.12 116 ARG A CA 1
ATOM 828 C C . ARG A 1 116 ? -2.149 -8.669 -9.233 1.00 91.12 116 ARG A C 1
ATOM 830 O O . ARG A 1 116 ? -1.339 -8.560 -10.156 1.00 91.12 116 ARG A O 1
ATOM 837 N N . VAL A 1 117 ? -2.292 -9.780 -8.513 1.00 92.75 117 VAL A N 1
ATOM 838 C CA . VAL A 1 117 ? -1.636 -11.044 -8.857 1.00 92.75 117 VAL A CA 1
ATOM 839 C C . VAL A 1 117 ? -2.521 -11.800 -9.838 1.00 92.75 117 VAL A C 1
ATOM 841 O O . VAL A 1 117 ? -3.720 -11.983 -9.620 1.00 92.75 117 VAL A O 1
ATOM 844 N N . ASN A 1 118 ? -1.929 -12.248 -10.939 1.00 90.81 118 ASN A N 1
ATOM 845 C CA . ASN A 1 118 ? -2.598 -13.070 -11.931 1.00 90.81 118 ASN A CA 1
ATOM 846 C C . ASN A 1 118 ? -3.133 -14.353 -11.267 1.00 90.81 118 ASN A C 1
ATOM 848 O O . ASN A 1 118 ? -2.445 -14.989 -10.469 1.00 90.81 118 ASN A O 1
ATOM 852 N N . SER A 1 119 ? -4.359 -14.743 -11.607 1.00 90.12 119 SER A N 1
ATOM 853 C CA . SER A 1 119 ? -4.966 -15.996 -11.150 1.00 90.12 119 SER A CA 1
ATOM 854 C C . SER A 1 119 ? -4.170 -17.233 -11.565 1.00 90.12 119 SER A C 1
ATOM 856 O O . SER A 1 119 ? -4.254 -18.255 -10.895 1.00 90.12 119 SER A O 1
ATOM 858 N N . ASP A 1 120 ? -3.376 -17.131 -12.633 1.00 87.00 120 ASP A N 1
ATOM 859 C CA . ASP A 1 120 ? -2.541 -18.225 -13.140 1.00 87.00 120 ASP A CA 1
ATOM 860 C C . ASP A 1 120 ? -1.216 -18.388 -12.370 1.00 87.00 120 ASP A C 1
ATOM 862 O O . ASP A 1 120 ? -0.397 -19.252 -12.700 1.00 87.00 120 ASP A O 1
ATOM 866 N N . ALA A 1 121 ? -0.961 -17.555 -11.354 1.00 86.75 121 ALA A N 1
ATOM 867 C CA . ALA A 1 121 ? 0.245 -17.658 -10.545 1.00 86.75 121 ALA A CA 1
ATOM 868 C C . ALA A 1 121 ? 0.278 -18.985 -9.765 1.00 86.75 121 ALA A C 1
ATOM 870 O O . ALA A 1 121 ? -0.684 -19.379 -9.112 1.00 86.75 121 ALA A O 1
ATOM 871 N N . SER A 1 122 ? 1.417 -19.680 -9.806 1.00 84.88 122 SER A N 1
ATOM 872 C CA . SER A 1 122 ? 1.577 -20.995 -9.163 1.00 84.88 122 SER A CA 1
ATOM 873 C C . SER A 1 122 ? 1.770 -20.923 -7.643 1.00 84.88 122 SER A C 1
ATOM 875 O O . SER A 1 122 ? 1.694 -21.949 -6.970 1.00 84.88 122 SER A O 1
ATOM 877 N N . ALA A 1 123 ? 2.079 -19.740 -7.108 1.00 89.25 123 ALA A N 1
ATOM 878 C CA . ALA A 1 123 ? 2.424 -19.531 -5.707 1.00 89.25 123 ALA A CA 1
ATOM 879 C C . ALA A 1 123 ? 1.998 -18.130 -5.226 1.00 89.25 123 ALA A C 1
ATOM 881 O O . ALA A 1 123 ? 1.874 -17.223 -6.055 1.00 89.25 123 ALA A O 1
ATOM 882 N N . PRO A 1 124 ? 1.802 -17.940 -3.906 1.00 90.38 124 PRO A N 1
ATOM 883 C CA . PRO A 1 124 ? 1.594 -16.620 -3.319 1.00 90.38 124 PRO A CA 1
ATOM 884 C C . PRO A 1 124 ? 2.783 -15.689 -3.567 1.00 90.38 124 PRO A C 1
ATOM 886 O O . PRO A 1 124 ? 3.934 -16.131 -3.614 1.00 90.38 124 PRO A O 1
ATOM 889 N N . VAL A 1 125 ? 2.499 -14.395 -3.679 1.00 91.62 125 VAL A N 1
ATOM 890 C CA . VAL A 1 125 ? 3.500 -13.348 -3.894 1.00 91.62 125 VAL A CA 1
ATOM 891 C C . VAL A 1 125 ? 3.581 -12.472 -2.650 1.00 91.62 125 VAL A C 1
ATOM 893 O O . VAL A 1 125 ? 2.589 -11.864 -2.256 1.00 91.62 125 VAL A O 1
ATOM 896 N N . ASP A 1 126 ? 4.759 -12.405 -2.034 1.00 92.75 126 ASP A N 1
ATOM 897 C CA . ASP A 1 126 ? 5.034 -11.465 -0.944 1.00 92.75 126 ASP A CA 1
ATOM 898 C C . ASP A 1 126 ? 5.429 -10.106 -1.525 1.00 92.75 126 ASP A C 1
ATOM 900 O O . ASP A 1 126 ? 6.425 -10.005 -2.244 1.00 92.75 126 ASP A O 1
ATOM 904 N N . LEU A 1 127 ? 4.629 -9.083 -1.223 1.00 90.81 127 LEU A N 1
ATOM 905 C CA . LEU A 1 127 ? 4.841 -7.695 -1.633 1.00 90.81 127 LEU A CA 1
ATOM 906 C C . LEU A 1 127 ? 5.654 -6.897 -0.606 1.00 90.81 127 LEU A C 1
ATOM 908 O O . LEU A 1 127 ? 6.037 -5.754 -0.864 1.00 90.81 127 LEU A O 1
ATOM 912 N N . THR A 1 128 ? 5.890 -7.457 0.579 1.00 92.31 128 THR A N 1
ATOM 913 C CA . THR A 1 128 ? 6.558 -6.751 1.672 1.00 92.31 128 THR A CA 1
ATOM 914 C C . THR A 1 128 ? 7.962 -6.337 1.262 1.00 92.31 128 THR A C 1
ATOM 916 O O . THR A 1 128 ? 8.760 -7.140 0.781 1.00 92.31 128 THR A O 1
ATOM 919 N N . GLY A 1 129 ? 8.295 -5.066 1.473 1.00 90.19 129 GLY A N 1
ATOM 920 C CA . GLY A 1 129 ? 9.614 -4.544 1.135 1.00 90.19 129 GLY A CA 1
ATOM 921 C C . GLY A 1 129 ? 9.831 -4.296 -0.358 1.00 90.19 129 GLY A C 1
ATOM 922 O O . GLY A 1 129 ? 10.925 -3.877 -0.731 1.00 90.19 129 GLY A O 1
ATOM 923 N N . TRP A 1 130 ? 8.830 -4.517 -1.217 1.00 90.31 130 TRP A N 1
ATOM 924 C CA . TRP A 1 130 ? 8.920 -4.103 -2.615 1.00 90.31 130 TRP A CA 1
ATOM 925 C C . TRP A 1 130 ? 8.985 -2.585 -2.715 1.00 90.31 130 TRP A C 1
ATOM 927 O O . TRP A 1 130 ? 8.363 -1.873 -1.928 1.00 90.31 130 TRP A O 1
ATOM 937 N N . THR A 1 131 ? 9.715 -2.094 -3.709 1.00 88.56 131 THR A N 1
ATOM 938 C CA . THR A 1 131 ? 9.848 -0.662 -3.966 1.00 88.56 131 THR A CA 1
ATOM 939 C C . THR A 1 131 ? 8.997 -0.278 -5.165 1.00 88.56 131 THR A C 1
ATOM 941 O O . THR A 1 131 ? 9.185 -0.805 -6.260 1.00 88.56 131 THR A O 1
ATOM 944 N N . LEU A 1 132 ? 8.078 0.658 -4.956 1.00 84.31 132 LEU A N 1
ATOM 945 C CA . LEU A 1 132 ? 7.351 1.338 -6.013 1.00 84.31 132 LEU A CA 1
ATOM 946 C C . LEU A 1 132 ? 8.117 2.606 -6.389 1.00 84.31 132 LEU A C 1
ATOM 948 O O . LEU A 1 132 ? 8.305 3.479 -5.544 1.00 84.31 132 LEU A O 1
ATOM 952 N N . GLU A 1 133 ? 8.551 2.704 -7.641 1.00 84.06 133 GLU A N 1
ATOM 953 C CA . GLU A 1 133 ? 9.345 3.824 -8.143 1.00 84.06 133 GLU A CA 1
ATOM 954 C C . GLU A 1 133 ? 8.649 4.513 -9.319 1.00 84.06 133 GLU A C 1
ATOM 956 O O . GLU A 1 133 ? 8.133 3.867 -10.232 1.00 84.06 133 GLU A O 1
ATOM 961 N N . SER A 1 134 ? 8.638 5.844 -9.288 1.00 76.25 134 SER A N 1
ATOM 962 C CA . SER A 1 134 ? 8.177 6.693 -10.381 1.00 76.25 134 SER A CA 1
ATOM 963 C C . SER A 1 134 ? 9.337 6.998 -11.321 1.00 76.25 134 SER A C 1
ATOM 965 O O . SER A 1 134 ? 10.260 7.714 -10.945 1.00 76.25 134 SER A O 1
ATOM 967 N N . ASP A 1 135 ? 9.246 6.543 -12.568 1.00 73.00 135 ASP A N 1
ATOM 968 C CA . ASP A 1 135 ? 10.251 6.826 -13.605 1.00 73.00 135 ASP A CA 1
ATOM 969 C C . ASP A 1 135 ? 10.358 8.330 -13.931 1.00 73.00 135 ASP A C 1
ATOM 971 O O . ASP A 1 135 ? 11.416 8.840 -14.289 1.00 73.00 135 ASP A O 1
ATOM 975 N N . VAL A 1 136 ? 9.263 9.081 -13.756 1.00 72.44 136 VAL A N 1
ATOM 976 C CA . VAL A 1 136 ? 9.209 10.514 -14.094 1.00 72.44 136 VAL A CA 1
ATOM 977 C C . VAL A 1 136 ? 9.910 11.377 -13.045 1.00 72.44 136 VAL A C 1
ATOM 979 O O . VAL A 1 136 ? 10.545 12.373 -13.385 1.00 72.44 136 VAL A O 1
ATOM 982 N N . THR A 1 137 ? 9.764 11.033 -11.764 1.00 76.19 137 THR A N 1
ATOM 983 C CA . THR A 1 137 ? 10.279 11.852 -10.651 1.00 76.19 137 THR A CA 1
ATOM 984 C C . THR A 1 137 ? 11.461 11.220 -9.924 1.00 76.19 137 THR A C 1
ATOM 986 O O . THR A 1 137 ? 12.115 11.911 -9.147 1.00 76.19 137 THR A O 1
ATOM 989 N N . GLY A 1 138 ? 11.730 9.930 -10.139 1.00 77.94 138 GLY A N 1
ATOM 990 C CA . GLY A 1 138 ? 12.695 9.142 -9.368 1.00 77.94 138 GLY A CA 1
ATOM 991 C C . GLY A 1 138 ? 12.267 8.889 -7.919 1.00 77.94 138 GLY A C 1
ATOM 992 O O . GLY A 1 138 ? 13.060 8.411 -7.111 1.00 77.94 138 GLY A O 1
ATOM 993 N N . ASN A 1 139 ? 11.030 9.240 -7.549 1.00 79.38 139 ASN A N 1
ATOM 994 C CA . ASN A 1 139 ? 10.537 9.002 -6.197 1.00 79.38 139 ASN A CA 1
ATOM 995 C C . ASN A 1 139 ? 10.272 7.514 -6.004 1.00 79.38 139 ASN A C 1
ATOM 997 O O . ASN A 1 139 ? 9.560 6.907 -6.804 1.00 79.38 139 ASN A O 1
ATOM 1001 N N . ALA A 1 140 ? 10.781 6.971 -4.904 1.00 84.25 140 ALA A N 1
ATOM 1002 C CA . ALA A 1 140 ? 10.628 5.577 -4.538 1.00 84.25 140 ALA A CA 1
ATOM 1003 C C . ALA A 1 140 ? 9.978 5.441 -3.157 1.00 84.25 140 ALA A C 1
ATOM 1005 O O . ALA A 1 140 ? 10.305 6.180 -2.226 1.00 84.25 140 ALA A O 1
ATOM 1006 N N . MET A 1 141 ? 9.076 4.473 -3.015 1.00 85.56 141 MET A N 1
ATOM 1007 C CA . MET A 1 141 ? 8.431 4.116 -1.756 1.00 85.56 141 MET A CA 1
ATOM 1008 C C . MET A 1 141 ? 8.517 2.611 -1.539 1.00 85.56 141 MET A C 1
ATOM 1010 O O . MET A 1 141 ? 8.195 1.830 -2.427 1.00 85.56 141 MET A O 1
ATOM 1014 N N . VAL A 1 142 ? 8.911 2.207 -0.334 1.00 90.31 142 VAL A N 1
ATOM 1015 C CA . VAL A 1 142 ? 8.918 0.800 0.071 1.00 90.31 142 VAL A CA 1
ATOM 1016 C C . VAL A 1 142 ? 7.553 0.433 0.645 1.00 90.31 142 VAL A C 1
ATOM 1018 O O . VAL A 1 142 ? 7.039 1.145 1.510 1.00 90.31 142 VAL A O 1
ATOM 1021 N N . ILE A 1 143 ? 6.984 -0.686 0.198 1.00 90.31 143 ILE A N 1
ATOM 1022 C CA . ILE A 1 143 ? 5.755 -1.255 0.748 1.00 90.31 143 ILE A CA 1
ATOM 1023 C C . ILE A 1 143 ? 6.060 -1.779 2.162 1.00 90.31 143 ILE A C 1
ATOM 1025 O O . ILE A 1 143 ? 6.860 -2.710 2.314 1.00 90.31 143 ILE A O 1
ATOM 1029 N N . PRO A 1 144 ? 5.467 -1.191 3.218 1.00 90.19 144 PRO A N 1
ATOM 1030 C CA . PRO A 1 144 ? 5.697 -1.638 4.582 1.00 90.19 144 PRO A CA 1
ATOM 1031 C C . PRO A 1 144 ? 4.934 -2.936 4.868 1.00 90.19 144 PRO A C 1
ATOM 1033 O O . PRO A 1 144 ? 4.092 -3.379 4.092 1.00 90.19 144 PRO A O 1
ATOM 1036 N N . LYS A 1 145 ? 5.190 -3.519 6.038 1.00 92.19 145 LYS A N 1
ATOM 1037 C CA . LYS A 1 145 ? 4.352 -4.589 6.588 1.00 92.19 145 LYS A CA 1
ATOM 1038 C C . LYS A 1 145 ? 2.948 -4.070 6.936 1.00 92.19 145 LYS A C 1
ATOM 1040 O O . LYS A 1 145 ? 2.761 -2.873 7.164 1.00 92.19 145 LYS A O 1
ATOM 1045 N N . GLY A 1 146 ? 1.978 -4.977 7.023 1.00 90.19 146 GLY A N 1
ATOM 1046 C CA . GLY A 1 146 ? 0.582 -4.669 7.349 1.00 90.19 146 GLY A CA 1
ATOM 1047 C C . GLY A 1 146 ? 0.046 -5.470 8.533 1.00 90.19 146 GLY A C 1
ATOM 1048 O O . GLY A 1 146 ? 0.808 -6.063 9.287 1.00 90.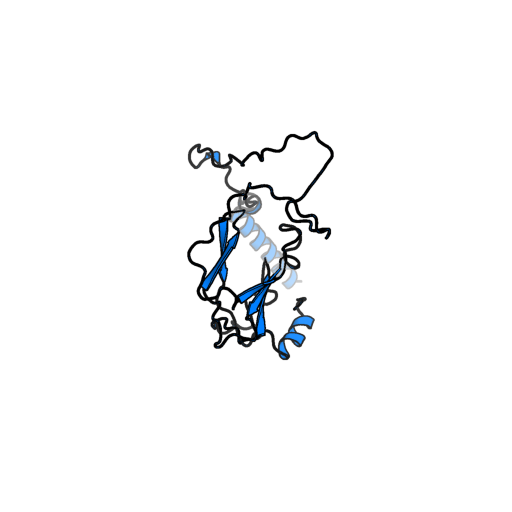19 146 GLY A O 1
ATOM 1049 N N . SER A 1 147 ? -1.273 -5.481 8.709 1.00 90.31 147 SER A N 1
ATOM 1050 C CA . SER A 1 147 ? -1.984 -6.326 9.677 1.00 90.31 147 SER A CA 1
ATOM 1051 C C . SER A 1 147 ? -3.039 -7.177 8.972 1.00 90.31 147 SER A C 1
ATOM 1053 O O . SER A 1 147 ? -3.834 -6.656 8.190 1.00 90.31 147 SER A O 1
ATOM 1055 N N . GLU A 1 148 ? -3.096 -8.477 9.261 1.00 87.19 148 GLU A N 1
ATOM 1056 C CA . GLU A 1 148 ? -4.133 -9.360 8.704 1.00 87.19 148 GLU A CA 1
ATOM 1057 C C . GLU A 1 148 ? -5.517 -9.111 9.319 1.00 87.19 148 GLU A C 1
ATOM 1059 O O . GLU A 1 148 ? -6.539 -9.184 8.638 1.00 87.19 148 GLU A O 1
ATOM 1064 N N . THR A 1 149 ? -5.561 -8.816 10.619 1.00 86.38 149 THR A N 1
ATOM 1065 C CA . THR A 1 149 ? -6.804 -8.621 11.373 1.00 86.38 149 THR A CA 1
ATOM 1066 C C . THR A 1 149 ? -6.728 -7.323 12.169 1.00 86.38 149 THR A C 1
ATOM 1068 O O . THR A 1 149 ? -6.338 -7.337 13.342 1.00 86.38 149 THR A O 1
ATOM 1071 N N . PRO A 1 150 ? -7.078 -6.180 11.556 1.00 82.88 150 PRO A N 1
ATOM 1072 C CA . PRO A 1 150 ? -7.064 -4.909 12.260 1.00 82.88 150 PRO A CA 1
ATOM 1073 C C . PRO A 1 150 ? -8.141 -4.865 13.352 1.00 82.88 150 PRO A C 1
ATOM 1075 O O . PRO A 1 150 ? -9.309 -5.176 13.124 1.00 82.88 150 PRO A O 1
ATOM 1078 N N . THR A 1 151 ? -7.742 -4.434 14.545 1.00 82.12 151 THR A N 1
ATOM 1079 C CA . THR A 1 151 ? -8.595 -4.181 15.708 1.00 82.12 151 THR A CA 1
ATOM 1080 C C . THR A 1 151 ? -8.480 -2.710 16.102 1.00 82.12 151 THR A C 1
ATOM 1082 O O . THR A 1 151 ? -7.383 -2.147 16.133 1.00 82.12 151 THR A O 1
ATOM 1085 N N . SER A 1 152 ? -9.617 -2.070 16.388 1.00 78.50 152 SER A N 1
ATOM 1086 C CA . SER A 1 152 ? -9.659 -0.660 16.787 1.00 78.50 152 SER A CA 1
ATOM 1087 C C . SER A 1 152 ? -9.186 -0.473 18.227 1.00 78.50 152 SER A C 1
ATOM 1089 O O . SER A 1 152 ? -9.477 -1.299 19.091 1.00 78.50 152 SER A O 1
ATOM 1091 N N . GLY A 1 153 ? -8.507 0.641 18.500 1.00 76.94 153 GLY A N 1
ATOM 1092 C CA . GLY A 1 153 ? -8.135 1.043 19.861 1.00 76.94 153 GLY A CA 1
ATOM 1093 C C . GLY A 1 153 ? -6.950 0.290 20.472 1.00 76.94 153 GLY A C 1
ATOM 1094 O O . GLY A 1 153 ? -6.621 0.541 21.629 1.00 76.94 153 GLY A O 1
ATOM 1095 N N . ILE A 1 154 ? -6.289 -0.591 19.715 1.00 81.44 154 ILE A N 1
ATOM 1096 C CA . ILE A 1 154 ? -5.063 -1.284 20.131 1.00 81.44 154 ILE A CA 1
ATOM 1097 C C . ILE A 1 154 ? -3.995 -1.221 19.035 1.00 81.44 154 ILE A C 1
ATOM 1099 O O . ILE A 1 154 ? -4.295 -0.988 17.864 1.00 81.44 154 ILE A O 1
ATOM 1103 N N . VAL A 1 155 ? -2.737 -1.449 19.417 1.00 82.75 155 VAL A N 1
ATOM 1104 C CA . VAL A 1 155 ? -1.643 -1.632 18.455 1.00 82.75 155 VAL A CA 1
ATOM 1105 C C . VAL A 1 155 ? -1.799 -3.003 17.803 1.00 82.75 155 VAL A C 1
ATOM 1107 O O . VAL A 1 155 ? -1.809 -4.024 18.487 1.00 82.75 155 VAL A O 1
ATOM 1110 N N . ASN A 1 156 ? -1.937 -3.010 16.479 1.00 84.62 156 ASN A N 1
ATOM 1111 C CA . ASN A 1 156 ? -2.123 -4.230 15.704 1.00 84.62 156 ASN A CA 1
ATOM 1112 C C . ASN A 1 156 ? -0.812 -5.003 15.527 1.00 84.62 156 ASN A C 1
ATOM 1114 O O . ASN A 1 156 ? 0.266 -4.412 15.445 1.00 84.62 156 ASN A O 1
ATOM 1118 N N . SER A 1 157 ? -0.913 -6.331 15.442 1.00 87.69 157 SER A N 1
ATOM 1119 C CA . SER A 1 157 ? 0.222 -7.185 15.094 1.00 87.69 157 SER A CA 1
ATOM 1120 C C . SER A 1 157 ? 0.645 -6.944 13.650 1.00 87.69 157 SER A C 1
ATOM 1122 O O . SER A 1 157 ? -0.197 -6.860 12.757 1.00 87.69 157 SER A O 1
ATOM 1124 N N . VAL A 1 158 ? 1.953 -6.871 13.433 1.00 89.50 158 VAL A N 1
ATOM 1125 C CA . VAL A 1 158 ? 2.540 -6.604 12.122 1.00 89.50 158 VAL A CA 1
ATOM 1126 C C . VAL A 1 158 ? 2.885 -7.927 11.431 1.00 89.50 158 VAL A C 1
ATOM 1128 O O . VAL A 1 158 ? 3.559 -8.770 12.021 1.00 89.50 158 VAL A O 1
ATOM 1131 N N . ALA A 1 159 ? 2.442 -8.092 10.189 1.00 91.44 159 ALA A N 1
ATOM 1132 C CA . ALA A 1 159 ? 2.614 -9.270 9.346 1.00 91.44 159 ALA A CA 1
ATOM 1133 C C . ALA A 1 159 ? 3.001 -8.874 7.912 1.00 91.44 159 ALA A C 1
ATOM 1135 O O . ALA A 1 159 ? 2.818 -7.727 7.490 1.00 91.44 159 ALA A O 1
ATOM 1136 N N . ASP A 1 160 ? 3.555 -9.831 7.175 1.00 93.06 160 ASP A N 1
ATOM 1137 C CA . ASP A 1 160 ? 3.938 -9.637 5.778 1.00 93.06 160 ASP A CA 1
ATOM 1138 C C . ASP A 1 160 ? 2.694 -9.597 4.875 1.00 93.06 160 ASP A C 1
ATOM 1140 O O . ASP A 1 160 ? 1.694 -10.277 5.117 1.00 93.06 160 ASP A O 1
ATOM 1144 N N . ILE A 1 161 ? 2.742 -8.758 3.843 1.00 92.12 161 ILE A N 1
ATOM 1145 C CA . ILE A 1 161 ? 1.671 -8.576 2.867 1.00 92.12 161 ILE A CA 1
ATOM 1146 C C . ILE A 1 161 ? 1.865 -9.597 1.748 1.00 92.12 161 ILE A C 1
ATOM 1148 O O . ILE A 1 161 ? 2.624 -9.375 0.806 1.00 92.12 161 ILE A O 1
ATOM 1152 N N . THR A 1 162 ? 1.148 -10.713 1.850 1.00 93.31 162 THR A N 1
ATOM 1153 C CA . THR A 1 162 ? 1.151 -11.773 0.838 1.00 93.31 162 THR A CA 1
ATOM 1154 C C . THR A 1 162 ? -0.167 -11.792 0.077 1.00 93.31 162 THR A C 1
ATOM 1156 O O . THR A 1 162 ? -1.239 -11.755 0.679 1.00 93.31 162 THR A O 1
ATOM 1159 N N . LEU A 1 163 ? -0.082 -11.843 -1.252 1.00 92.25 163 LEU A N 1
ATOM 1160 C CA . LEU A 1 163 ? -1.230 -11.965 -2.142 1.00 92.25 163 LEU A CA 1
ATOM 1161 C C . LEU A 1 163 ? -1.281 -13.363 -2.750 1.00 92.25 163 LEU A C 1
ATOM 1163 O O . LEU A 1 163 ? -0.312 -13.840 -3.350 1.00 92.25 163 LEU A O 1
ATOM 1167 N N . MET A 1 164 ? -2.425 -14.023 -2.609 1.00 93.75 164 MET A N 1
ATOM 1168 C CA . MET A 1 164 ? -2.716 -15.279 -3.292 1.00 93.75 164 MET A CA 1
ATOM 1169 C C . MET A 1 164 ? -3.027 -15.027 -4.778 1.00 93.75 164 MET A C 1
ATOM 1171 O O . MET A 1 164 ? -3.389 -13.911 -5.160 1.00 93.75 164 MET A O 1
ATOM 1175 N N . PRO A 1 165 ? -2.920 -16.053 -5.642 1.00 93.50 165 PRO A N 1
ATOM 1176 C CA . PRO A 1 165 ? -3.312 -15.929 -7.043 1.00 93.50 165 PRO A CA 1
ATOM 1177 C C . PRO A 1 165 ? -4.744 -15.394 -7.188 1.00 93.50 165 PRO A C 1
ATOM 1179 O O . PRO A 1 165 ? -5.689 -15.956 -6.634 1.00 93.50 165 PRO A O 1
ATOM 1182 N N . GLY A 1 166 ? -4.903 -14.300 -7.936 1.00 90.50 166 GLY A N 1
ATOM 1183 C CA . GLY A 1 166 ? -6.185 -13.624 -8.145 1.00 90.50 166 GLY A CA 1
ATOM 1184 C C . GLY A 1 166 ? -6.542 -12.549 -7.112 1.00 90.50 166 GLY A C 1
ATOM 1185 O O . GLY A 1 166 ? -7.517 -11.832 -7.338 1.00 90.50 166 GLY A O 1
ATOM 1186 N N . GLU A 1 167 ? -5.775 -12.400 -6.029 1.00 92.12 167 GLU A N 1
ATOM 1187 C CA . GLU A 1 167 ? -5.945 -11.301 -5.074 1.00 92.12 167 GLU A CA 1
ATOM 1188 C C . GLU A 1 167 ? -5.323 -9.994 -5.588 1.00 92.12 167 GLU A C 1
ATOM 1190 O O . GLU A 1 167 ? -4.452 -9.976 -6.470 1.00 92.12 167 GLU A O 1
ATOM 1195 N N . SER A 1 168 ? -5.781 -8.884 -5.014 1.00 91.06 168 SER A N 1
ATOM 1196 C CA . SER A 1 168 ? -5.254 -7.549 -5.267 1.00 91.06 168 SER A CA 1
ATOM 1197 C C . SER A 1 168 ? -4.955 -6.812 -3.965 1.00 91.06 168 SER A C 1
ATOM 1199 O O . SER A 1 168 ? -5.575 -7.061 -2.932 1.00 91.06 168 SER A O 1
ATOM 1201 N N . ALA A 1 169 ? -3.989 -5.902 -4.030 1.00 90.19 169 ALA A N 1
ATOM 1202 C CA . ALA A 1 169 ? -3.682 -4.932 -2.995 1.00 90.19 169 ALA A CA 1
ATOM 1203 C C . ALA A 1 169 ? -3.873 -3.527 -3.553 1.00 90.19 169 ALA A C 1
ATOM 1205 O O . ALA A 1 169 ? -3.405 -3.219 -4.648 1.00 90.19 169 ALA A O 1
ATOM 1206 N N . MET A 1 170 ? -4.498 -2.685 -2.744 1.00 86.88 170 MET A N 1
ATOM 1207 C CA . MET A 1 170 ? -4.701 -1.278 -3.027 1.00 86.88 170 MET A CA 1
ATOM 1208 C C . MET A 1 170 ? -3.615 -0.444 -2.349 1.00 86.88 170 MET A C 1
ATOM 1210 O O . MET A 1 170 ? -3.396 -0.551 -1.138 1.00 86.88 170 MET A O 1
ATOM 1214 N N . LEU A 1 171 ? -2.926 0.388 -3.123 1.00 86.00 171 LEU A N 1
ATOM 1215 C CA . LEU A 1 171 ? -1.909 1.308 -2.629 1.00 86.00 171 LEU A CA 1
ATOM 1216 C C . LEU A 1 171 ? -2.413 2.733 -2.788 1.00 86.00 171 LEU A C 1
ATOM 1218 O O . LEU A 1 171 ? -2.448 3.258 -3.896 1.00 86.00 171 LEU A O 1
ATOM 1222 N N . ILE A 1 172 ? -2.748 3.362 -1.667 1.00 81.69 172 ILE A N 1
ATOM 1223 C CA . ILE A 1 172 ? -3.186 4.757 -1.626 1.00 81.69 172 ILE A CA 1
ATOM 1224 C C . ILE A 1 172 ? -2.032 5.692 -1.271 1.00 81.69 172 ILE A C 1
ATOM 1226 O O . ILE A 1 172 ? -1.190 5.384 -0.419 1.00 81.69 172 ILE A O 1
ATOM 1230 N N . SER A 1 173 ? -2.015 6.867 -1.890 1.00 75.50 173 SER A N 1
ATOM 1231 C CA . SER A 1 173 ? -1.166 7.967 -1.458 1.00 75.50 173 SER A CA 1
ATOM 1232 C C . SER A 1 173 ? -1.819 8.620 -0.227 1.00 75.50 173 SER A C 1
ATOM 1234 O O . SER A 1 173 ? -2.996 8.962 -0.213 1.00 75.50 173 SER A O 1
ATOM 1236 N N . GLY A 1 174 ? -1.092 8.714 0.890 1.00 74.88 174 GLY A N 1
ATOM 1237 C CA . GLY A 1 174 ? -1.590 9.349 2.116 1.00 74.88 174 GLY A CA 1
ATOM 1238 C C . GLY A 1 174 ? -1.682 8.433 3.336 1.00 74.88 174 GLY A C 1
ATOM 1239 O O . GLY A 1 174 ? -1.007 7.410 3.444 1.00 74.88 174 GLY A O 1
ATOM 1240 N N . ARG A 1 175 ? -2.452 8.870 4.340 1.00 75.88 175 ARG A N 1
ATOM 1241 C CA . ARG A 1 175 ? -2.596 8.131 5.600 1.00 75.88 175 ARG A CA 1
ATOM 1242 C C . ARG A 1 175 ? -3.655 7.053 5.446 1.00 75.88 175 ARG A C 1
ATOM 1244 O O . ARG A 1 175 ? -4.783 7.358 5.074 1.00 75.88 175 ARG A O 1
ATOM 1251 N N . SER A 1 176 ? -3.308 5.830 5.840 1.00 77.94 176 SER A N 1
ATOM 1252 C CA . SER A 1 176 ? -4.301 4.772 6.004 1.00 77.94 176 SER A CA 1
ATOM 1253 C C . SER A 1 176 ? -5.411 5.239 6.959 1.00 77.94 176 SER A C 1
ATOM 1255 O O . SER A 1 176 ? -5.082 5.791 8.018 1.00 77.94 176 SER A O 1
ATOM 1257 N N . PRO A 1 177 ? -6.693 4.984 6.634 1.00 71.12 177 PRO A N 1
ATOM 1258 C CA . PRO A 1 177 ? -7.834 5.333 7.477 1.00 71.12 177 PRO A CA 1
ATOM 1259 C C . PRO A 1 177 ? -7.636 4.878 8.925 1.00 71.12 177 PRO A C 1
ATOM 1261 O O . PRO A 1 177 ? -7.775 5.672 9.853 1.00 71.12 177 PRO A O 1
ATOM 1264 N N . ILE A 1 178 ? -7.168 3.640 9.106 1.00 76.00 178 ILE A N 1
ATOM 1265 C CA . ILE A 1 178 ? -6.967 3.025 10.423 1.00 76.00 178 ILE A CA 1
ATOM 1266 C C . ILE A 1 178 ? -5.535 3.173 10.969 1.00 76.00 178 ILE A C 1
ATOM 1268 O O . ILE A 1 178 ? -5.183 2.543 11.965 1.00 76.00 178 ILE A O 1
ATOM 1272 N N . GLY A 1 179 ? -4.688 3.979 10.320 1.00 77.69 179 GLY A N 1
ATOM 1273 C CA . GLY A 1 179 ? -3.327 4.278 10.779 1.00 77.69 179 GLY A CA 1
ATOM 1274 C C . GLY A 1 179 ? -2.236 3.277 10.376 1.00 77.69 179 GLY A C 1
ATOM 1275 O O . GLY A 1 179 ? -1.098 3.436 10.810 1.00 77.69 179 GLY A O 1
ATOM 1276 N N . GLY A 1 180 ? -2.533 2.282 9.536 1.00 84.44 180 GLY A N 1
ATOM 1277 C CA . GLY A 1 180 ? -1.538 1.354 8.976 1.00 84.44 180 GLY A CA 1
ATOM 1278 C C . GLY A 1 180 ? -2.101 0.490 7.847 1.00 84.44 180 GLY A C 1
ATOM 1279 O O . GLY A 1 180 ? -3.307 0.505 7.619 1.00 84.44 180 GLY A O 1
ATOM 1280 N N . SER A 1 181 ? -1.257 -0.247 7.127 1.00 88.19 181 SER A N 1
ATOM 1281 C CA . SER A 1 181 ? -1.708 -1.174 6.077 1.00 88.19 181 SER A CA 1
ATOM 1282 C C . SER A 1 181 ? -2.450 -2.364 6.687 1.00 88.19 181 SER A C 1
ATOM 1284 O O . SER A 1 181 ? -2.034 -2.886 7.724 1.00 88.19 181 SER A O 1
ATOM 1286 N N . PHE A 1 182 ? -3.535 -2.816 6.061 1.00 88.12 182 PHE A N 1
ATOM 1287 C CA . PHE A 1 182 ? -4.335 -3.924 6.578 1.00 88.12 182 PHE A CA 1
ATOM 1288 C C . PHE A 1 182 ? -4.992 -4.741 5.473 1.00 88.12 182 PHE A C 1
ATOM 1290 O O . PHE A 1 182 ? -5.231 -4.237 4.380 1.00 88.12 182 PHE A O 1
ATOM 1297 N N . ARG A 1 183 ? -5.308 -6.000 5.783 1.00 88.94 183 ARG A N 1
ATOM 1298 C CA . ARG A 1 183 ? -6.137 -6.847 4.929 1.00 88.94 183 ARG A CA 1
ATOM 1299 C C . ARG A 1 183 ? -7.608 -6.608 5.236 1.00 88.94 183 ARG A C 1
ATOM 1301 O O . AR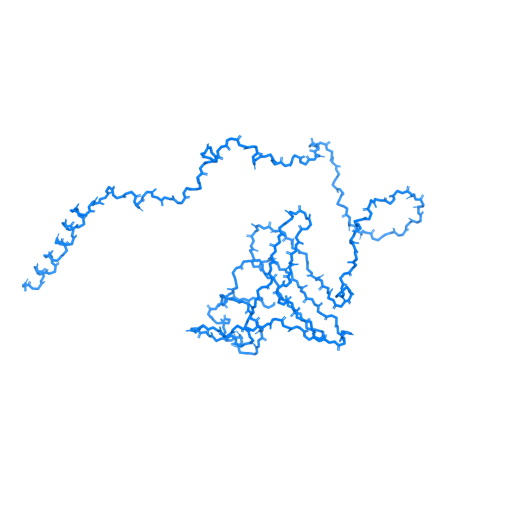G A 1 183 ? -8.035 -6.675 6.392 1.00 88.94 183 ARG A O 1
ATOM 1308 N N . GLU A 1 184 ? -8.388 -6.350 4.197 1.00 85.75 184 GLU A N 1
ATOM 1309 C CA . GLU A 1 184 ? -9.829 -6.218 4.346 1.00 85.75 184 GLU A CA 1
ATOM 1310 C C . GLU A 1 184 ? -10.478 -7.549 4.722 1.00 85.75 184 GLU A C 1
ATOM 1312 O O . GLU A 1 184 ? -10.111 -8.623 4.243 1.00 85.75 184 GLU A O 1
ATOM 1317 N N . ASN A 1 185 ? -11.470 -7.483 5.604 1.00 83.38 185 ASN A N 1
ATOM 1318 C CA . ASN A 1 185 ? -12.242 -8.642 6.027 1.00 83.38 185 ASN A CA 1
ATOM 1319 C C . ASN A 1 185 ? -13.684 -8.227 6.334 1.00 83.38 185 ASN A C 1
ATOM 1321 O O . ASN A 1 185 ? -13.998 -7.046 6.439 1.00 83.38 185 ASN A O 1
ATOM 1325 N N . LYS A 1 186 ? -14.582 -9.190 6.557 1.00 80.31 186 LYS A N 1
ATOM 1326 C CA . LYS A 1 186 ? -16.002 -8.903 6.838 1.00 80.31 186 LYS A CA 1
ATOM 1327 C C . LYS A 1 186 ? -16.228 -7.969 8.042 1.00 80.31 186 LYS A C 1
ATOM 1329 O O . LYS A 1 186 ? -17.245 -7.282 8.100 1.00 80.31 186 LYS A O 1
ATOM 1334 N N . CYS A 1 187 ? -15.302 -7.933 8.998 1.00 73.38 187 CYS A N 1
ATOM 1335 C CA . CYS A 1 187 ? -15.397 -7.108 10.200 1.00 73.38 187 CYS A CA 1
ATOM 1336 C C . CYS A 1 187 ? -14.987 -5.646 9.954 1.00 73.38 187 CYS A C 1
ATOM 1338 O O . CYS A 1 187 ? -15.397 -4.779 10.728 1.00 73.38 187 CYS A O 1
ATOM 1340 N N . ILE A 1 188 ? -14.259 -5.346 8.868 1.00 77.38 188 ILE A N 1
ATOM 1341 C CA . ILE A 1 188 ? -13.854 -3.974 8.521 1.00 77.38 188 ILE A CA 1
ATOM 1342 C C . ILE A 1 188 ? -15.064 -3.072 8.235 1.00 77.38 188 ILE A C 1
ATOM 1344 O O . ILE A 1 188 ? -15.026 -1.870 8.486 1.00 77.38 188 ILE A O 1
ATOM 1348 N N . GLY A 1 189 ? -16.196 -3.658 7.828 1.00 72.06 189 GLY A N 1
ATOM 1349 C CA . GLY A 1 189 ? -17.451 -2.932 7.626 1.00 72.06 189 GLY A CA 1
ATOM 1350 C C . GLY A 1 189 ? -17.924 -2.159 8.865 1.00 72.06 189 GLY A C 1
ATOM 1351 O O . GLY A 1 189 ? -18.498 -1.083 8.725 1.00 72.06 189 GLY A O 1
ATOM 1352 N N . TYR A 1 190 ? -17.627 -2.627 10.084 1.00 74.06 190 TYR A N 1
ATOM 1353 C CA . TYR A 1 190 ? -17.945 -1.887 11.314 1.00 74.06 190 TYR A CA 1
ATOM 1354 C C . TYR A 1 190 ? -17.068 -0.645 11.515 1.00 74.06 190 TYR A C 1
ATOM 1356 O O . TYR A 1 190 ? -17.511 0.320 12.134 1.00 74.06 190 TYR A O 1
ATOM 1364 N N . PHE A 1 191 ? -15.855 -0.619 10.956 1.00 73.12 191 PHE A N 1
ATOM 1365 C CA . PHE A 1 191 ? -14.985 0.557 11.014 1.00 73.12 191 PHE A CA 1
ATOM 1366 C C . PHE A 1 191 ? -15.519 1.703 10.153 1.00 73.12 191 PHE A C 1
ATOM 1368 O O . PHE A 1 191 ? -15.342 2.862 10.528 1.00 73.12 191 PHE A O 1
ATOM 1375 N N . SER A 1 192 ? -16.262 1.387 9.081 1.00 69.31 192 SER A N 1
ATOM 1376 C CA . SER A 1 192 ? -16.906 2.389 8.216 1.00 69.31 192 SER A CA 1
ATOM 1377 C C . SER A 1 192 ? -17.864 3.328 8.970 1.00 69.31 192 SER A C 1
ATOM 1379 O O . SER A 1 192 ? -18.125 4.446 8.530 1.00 69.31 192 SER A O 1
ATOM 1381 N N . GLN A 1 193 ? -18.350 2.903 10.146 1.00 70.00 193 GLN A N 1
ATOM 1382 C CA . GLN A 1 193 ? -19.227 3.699 11.010 1.00 70.00 193 GLN A CA 1
ATOM 1383 C C . GLN A 1 193 ? -18.503 4.879 11.668 1.00 70.00 193 GLN A C 1
ATOM 1385 O O . GLN A 1 193 ? -19.130 5.893 11.970 1.00 70.00 193 GLN A O 1
ATOM 1390 N N . PHE A 1 194 ? -17.195 4.749 11.896 1.00 74.38 194 PHE A N 1
ATOM 1391 C CA . PHE A 1 194 ? -16.385 5.743 12.601 1.00 74.38 194 PHE A CA 1
ATOM 1392 C C . PHE A 1 194 ? -15.342 6.402 11.696 1.00 74.38 194 PHE A C 1
ATOM 1394 O O . PHE A 1 194 ? -14.864 7.490 12.012 1.00 74.38 194 PHE A O 1
ATOM 1401 N N . GLN A 1 195 ? -14.982 5.761 10.582 1.00 70.00 195 GLN A N 1
ATOM 1402 C CA . GLN A 1 195 ? -13.979 6.235 9.635 1.00 70.00 195 GLN A CA 1
ATOM 1403 C C . GLN A 1 195 ? -14.431 5.917 8.212 1.00 70.00 195 GLN A C 1
ATOM 1405 O O . GLN A 1 195 ? -14.725 4.769 7.899 1.00 70.00 195 GLN A O 1
ATOM 1410 N N . LYS A 1 196 ? -14.485 6.920 7.333 1.00 66.44 196 LYS A N 1
ATOM 1411 C CA . LYS A 1 196 ? -14.781 6.683 5.916 1.00 66.44 196 LYS A CA 1
ATOM 1412 C C . LYS A 1 196 ? -13.541 6.125 5.225 1.00 66.44 196 LYS A C 1
ATOM 1414 O O . LYS A 1 196 ? -12.477 6.731 5.312 1.00 66.44 196 LYS A O 1
ATOM 1419 N N . PHE A 1 197 ? -13.707 5.016 4.521 1.00 69.44 197 PHE A N 1
ATOM 1420 C CA . PHE A 1 197 ? -12.738 4.498 3.564 1.00 69.44 197 PHE A CA 1
ATOM 1421 C C . PHE A 1 197 ? -13.488 3.805 2.428 1.00 69.44 197 PHE A C 1
ATOM 1423 O O . PHE A 1 197 ? -14.621 3.353 2.625 1.00 69.44 197 PHE A O 1
ATOM 1430 N N . THR A 1 198 ? -12.870 3.773 1.257 1.00 61.97 198 THR A N 1
ATOM 1431 C CA . THR A 1 198 ? -13.401 3.124 0.060 1.00 61.97 198 THR A CA 1
ATOM 1432 C C . THR A 1 198 ? -12.459 1.965 -0.261 1.00 61.97 198 THR A C 1
ATOM 1434 O O . THR A 1 198 ? -11.264 2.233 -0.382 1.00 61.97 198 THR A O 1
ATOM 1437 N N . PRO A 1 199 ? -12.956 0.718 -0.287 1.00 57.31 199 PRO A N 1
ATOM 1438 C CA . PRO A 1 199 ? -12.257 -0.415 -0.884 1.00 57.31 199 PRO A CA 1
ATOM 1439 C C . PRO A 1 199 ? -12.172 -0.331 -2.402 1.00 57.31 199 PRO A C 1
ATOM 1441 O O . PRO A 1 199 ? -12.927 0.474 -2.997 1.00 57.31 199 PRO A O 1
#

Nearest PDB structures (foldseek):
  8om4-assembly1_Y  TM=4.421E-01  e=2.773E+00  Saccharomyces cerevisiae
  7p2q-assembly1_A  TM=2.128E-01  e=7.921E+00  Homo sapiens

pLDDT: mean 70.13, std 18.66, range [32.0, 93.94]

Mean predicted aligned error: 19.51 Å

Foldseek 3Di:
DVVVVVVVVVVVVVQVVCVVVPHPNPCVVVPDPDPPDPPPPDDDPPPPDDDDPDDPDDPDDDDPPDDPDDDDDDDDPDPDPDPCPDPDDPCVVQKDKDDDQDPPPDDLLSGKIKIWGALPDPDKDFQAQPWDADPVPRDIDGDHFFAADDDPPDDGDTDTDIDDHGDMDMDTRDADQRRGHYDDDPVCVVVCVVTPHDD